Protein AF-A0AAV2IFG7-F1 (afdb_monomer_lite)

Secondary structure (DSSP, 8-state):
----------SSHHHHHHHHHGGG--SHHHHHHHHHHTT--HHHHHHHHHHHHHTGGGHHHHHHHHHHHHHHTSS-HHHHHHHHHHHHT----HHHHHHHHHHHHHTTHHHHHHHHHHHHHHHTT-SS--HHHHHH-TTS-HHHHHHHHHHHHHHHHHHHH-HHHHHHHHHTTHHHHHHHHHHHHHHHH-----

Radius of gyration: 18.77 Å; chains: 1; bounding box: 58×40×57 Å

pLDDT: mean 81.25, std 18.0, range [32.69, 96.94]

Structure (mmCIF, N/CA/C/O backbone):
data_AF-A0AAV2IFG7-F1
#
_entry.id   AF-A0AAV2IFG7-F1
#
loop_
_atom_site.group_PDB
_atom_site.id
_atom_site.type_symbol
_atom_site.label_atom_id
_atom_site.label_alt_id
_atom_site.label_comp_id
_atom_site.label_asym_id
_atom_site.label_entity_id
_atom_site.label_seq_id
_atom_site.pdbx_PDB_ins_code
_atom_site.Cartn_x
_atom_site.Cartn_y
_atom_site.Cartn_z
_atom_site.occupancy
_atom_site.B_iso_or_equiv
_atom_site.auth_seq_id
_atom_site.auth_comp_id
_atom_site.auth_asym_id
_atom_site.auth_atom_id
_atom_site.pdbx_PDB_model_num
ATOM 1 N N . MET A 1 1 ? 23.394 -28.382 39.224 1.00 39.72 1 MET A N 1
ATOM 2 C CA . MET A 1 1 ? 22.129 -28.704 38.526 1.00 39.72 1 MET A CA 1
ATOM 3 C C . MET A 1 1 ? 21.114 -27.656 38.968 1.00 39.72 1 MET A C 1
ATOM 5 O O . MET A 1 1 ? 20.935 -27.538 40.164 1.00 39.72 1 MET A O 1
ATOM 9 N N . GLY A 1 2 ? 20.504 -26.804 38.155 1.00 39.66 2 GLY A N 1
ATOM 10 C CA . GLY A 1 2 ? 20.541 -26.576 36.716 1.00 39.66 2 GLY A CA 1
ATOM 11 C C . GLY A 1 2 ? 19.670 -25.349 36.382 1.00 39.66 2 GLY A C 1
ATOM 12 O O . GLY A 1 2 ? 18.950 -24.866 37.249 1.00 39.66 2 GLY A O 1
ATOM 13 N N . ALA A 1 3 ? 19.752 -24.924 35.117 1.00 39.53 3 ALA A N 1
ATOM 14 C CA . ALA A 1 3 ? 18.945 -23.918 34.409 1.00 39.53 3 ALA A CA 1
ATOM 15 C C . ALA A 1 3 ? 19.105 -22.448 34.873 1.00 39.53 3 ALA A C 1
ATOM 17 O O . ALA A 1 3 ? 18.884 -22.115 36.024 1.00 39.53 3 ALA A O 1
ATOM 18 N N . GLY A 1 4 ? 19.490 -21.479 34.041 1.00 40.16 4 GLY A N 1
ATOM 19 C CA . GLY A 1 4 ? 19.440 -21.420 32.579 1.00 40.16 4 GLY A CA 1
ATOM 20 C C . GLY A 1 4 ? 18.411 -20.388 32.123 1.00 40.16 4 GLY A C 1
ATOM 21 O O . GLY A 1 4 ? 17.471 -20.744 31.426 1.00 40.16 4 GLY A O 1
ATOM 22 N N . ALA A 1 5 ? 18.554 -19.129 32.544 1.00 37.78 5 ALA A N 1
ATOM 23 C CA . ALA A 1 5 ? 17.727 -18.028 32.062 1.00 37.78 5 ALA A CA 1
ATOM 24 C C . ALA A 1 5 ? 18.452 -17.320 30.908 1.00 37.78 5 ALA A C 1
ATOM 26 O O . ALA A 1 5 ? 19.210 -16.377 31.117 1.00 37.78 5 ALA A O 1
ATOM 27 N N . MET A 1 6 ? 18.232 -17.797 29.682 1.00 49.12 6 MET A N 1
ATOM 28 C CA . MET A 1 6 ? 18.445 -17.002 28.473 1.00 49.12 6 MET A CA 1
ATOM 29 C C . MET A 1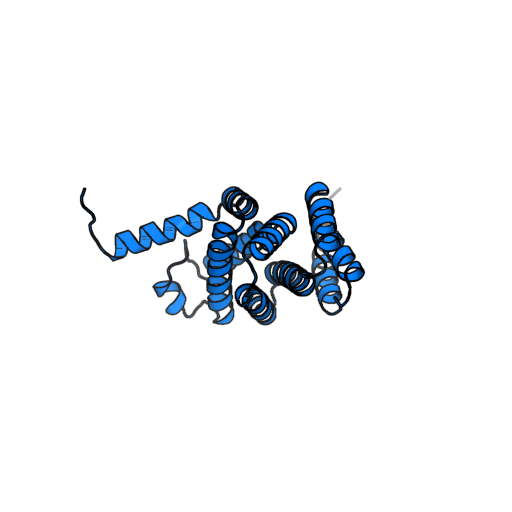 6 ? 17.078 -16.603 27.923 1.00 49.12 6 MET A C 1
ATOM 31 O O . MET A 1 6 ? 16.321 -17.427 27.428 1.00 49.12 6 MET A O 1
ATOM 35 N N . SER A 1 7 ? 16.776 -15.318 28.032 1.00 38.00 7 SER A N 1
ATOM 36 C CA . SER A 1 7 ? 15.666 -14.625 27.382 1.00 38.00 7 SER A CA 1
ATOM 37 C C . SER A 1 7 ? 16.252 -13.254 27.053 1.00 38.00 7 SER A C 1
ATOM 39 O O . SER A 1 7 ? 16.609 -12.515 27.960 1.00 38.00 7 SER A O 1
ATOM 41 N N . GLY A 1 8 ? 16.567 -12.912 25.809 1.00 44.81 8 GLY A N 1
ATOM 42 C CA . GLY A 1 8 ? 15.666 -12.950 24.665 1.00 44.81 8 GLY A CA 1
ATOM 43 C C . GLY A 1 8 ? 15.382 -11.499 24.279 1.00 44.81 8 GLY A C 1
ATOM 44 O O . GLY A 1 8 ? 14.285 -11.004 24.496 1.00 44.81 8 GLY A O 1
ATOM 45 N N . ALA A 1 9 ? 16.401 -10.787 23.791 1.00 40.28 9 ALA A N 1
ATOM 46 C CA . ALA A 1 9 ? 16.284 -9.389 23.383 1.00 40.28 9 ALA A CA 1
ATOM 47 C C . ALA A 1 9 ? 17.215 -9.112 22.197 1.00 40.28 9 ALA A C 1
ATOM 49 O O . ALA A 1 9 ? 18.323 -8.635 22.384 1.00 40.28 9 ALA A O 1
ATOM 50 N N . CYS A 1 10 ? 16.765 -9.440 20.984 1.00 39.03 10 CYS A N 1
ATOM 51 C CA . CYS A 1 10 ? 17.370 -8.978 19.729 1.00 39.03 10 CYS A CA 1
ATOM 52 C C . CYS A 1 10 ? 16.329 -9.045 18.597 1.00 39.03 10 CYS A C 1
ATOM 54 O O . CYS A 1 10 ? 16.386 -9.911 17.733 1.00 39.03 10 CYS A O 1
ATOM 56 N N . SER A 1 11 ? 15.347 -8.142 18.600 1.00 40.34 11 SER A N 1
ATOM 57 C CA . SER A 1 11 ? 14.501 -7.887 17.416 1.00 40.34 11 SER A CA 1
ATOM 58 C C . SER A 1 11 ? 14.342 -6.396 17.082 1.00 40.34 11 SER A C 1
ATOM 60 O O . SER A 1 11 ? 13.663 -6.047 16.122 1.00 40.34 11 SER A O 1
ATOM 62 N N . GLY A 1 12 ? 15.004 -5.503 17.831 1.00 36.81 12 GLY A N 1
ATOM 63 C CA . GLY A 1 12 ? 14.879 -4.049 17.671 1.00 36.81 12 GLY A CA 1
ATOM 64 C C . GLY A 1 12 ? 15.848 -3.385 16.682 1.00 36.81 12 GLY A C 1
ATOM 65 O O . GLY A 1 12 ? 15.614 -2.238 16.313 1.00 36.81 12 GLY A O 1
ATOM 66 N N . SER A 1 13 ? 16.922 -4.056 16.236 1.00 45.78 13 SER A N 1
ATOM 67 C CA . SER A 1 13 ? 17.964 -3.378 15.436 1.00 45.78 13 SER A CA 1
ATOM 68 C C . SER A 1 13 ? 17.563 -3.202 13.961 1.00 45.78 13 SER A C 1
ATOM 70 O O . SER A 1 13 ? 17.559 -2.083 13.463 1.00 45.78 13 SER A O 1
ATOM 72 N N . LYS A 1 14 ? 17.085 -4.261 13.294 1.00 50.75 14 LYS A N 1
ATOM 73 C CA . LYS A 1 14 ? 16.841 -4.255 11.837 1.00 50.75 14 LYS A CA 1
ATOM 74 C C . LYS A 1 14 ? 15.772 -3.268 11.353 1.00 50.75 14 LYS A C 1
ATOM 76 O O . LYS A 1 14 ? 15.908 -2.677 10.287 1.00 50.75 14 LYS A O 1
ATOM 81 N N . SER A 1 15 ? 14.698 -3.083 12.124 1.00 49.84 15 SER A N 1
ATOM 82 C CA . SER A 1 15 ? 13.612 -2.159 11.752 1.00 49.84 15 SER A CA 1
ATOM 83 C C . SER A 1 15 ? 14.073 -0.696 11.802 1.00 49.84 15 SER A C 1
ATOM 85 O O . SER A 1 15 ? 13.630 0.132 11.009 1.00 49.84 15 SER A O 1
ATOM 87 N N . THR A 1 16 ? 15.025 -0.389 12.687 1.00 51.88 16 THR A N 1
ATOM 88 C CA . THR A 1 16 ? 15.630 0.942 12.806 1.00 51.88 16 THR A CA 1
ATOM 89 C C . THR A 1 16 ? 16.573 1.222 11.631 1.00 51.88 16 THR A C 1
ATOM 91 O O . THR A 1 16 ? 16.534 2.316 11.071 1.00 51.88 16 THR A O 1
ATOM 94 N N . ASP A 1 17 ? 17.328 0.217 11.179 1.00 56.66 17 ASP A N 1
ATOM 95 C CA . ASP A 1 17 ? 18.271 0.340 10.057 1.00 56.66 17 ASP A CA 1
ATOM 96 C C . ASP A 1 17 ? 17.560 0.652 8.723 1.00 56.66 17 ASP A C 1
ATOM 98 O O . ASP A 1 17 ? 17.995 1.521 7.966 1.00 56.66 17 ASP A O 1
ATOM 102 N N . ILE A 1 18 ? 16.400 0.035 8.462 1.00 57.75 18 ILE A N 1
ATOM 103 C CA . ILE A 1 18 ? 15.591 0.300 7.254 1.00 57.75 18 ILE A CA 1
ATOM 104 C C . ILE A 1 18 ? 14.999 1.719 7.266 1.00 57.75 18 ILE A C 1
ATOM 106 O O . ILE A 1 18 ? 14.921 2.373 6.225 1.00 57.75 18 ILE A O 1
ATOM 110 N N . VAL A 1 19 ? 14.604 2.229 8.438 1.00 58.53 19 VAL A N 1
ATOM 111 C CA . VAL A 1 19 ? 14.087 3.603 8.573 1.00 58.53 19 VAL A CA 1
ATOM 112 C C . VAL A 1 19 ? 15.187 4.634 8.325 1.00 58.53 19 VAL A C 1
ATOM 114 O O . VAL A 1 19 ? 14.913 5.664 7.713 1.00 58.53 19 VAL A O 1
ATOM 117 N N . VAL A 1 20 ? 16.423 4.360 8.751 1.00 56.31 20 VAL A N 1
ATOM 118 C CA . VAL A 1 20 ? 17.582 5.227 8.479 1.00 56.31 20 VAL A CA 1
ATOM 119 C C . VAL A 1 20 ? 17.928 5.229 6.984 1.00 56.31 20 VAL A C 1
ATOM 121 O O . VAL A 1 20 ? 18.177 6.295 6.416 1.00 56.31 20 VAL A O 1
ATOM 124 N N . LEU A 1 21 ? 17.858 4.070 6.319 1.00 52.91 21 LEU A N 1
ATOM 125 C CA . LEU A 1 21 ? 18.067 3.953 4.869 1.00 52.91 21 LEU A CA 1
ATOM 126 C C . LEU A 1 21 ? 16.996 4.703 4.055 1.00 52.91 21 LEU A C 1
ATOM 128 O O . LEU A 1 21 ? 17.311 5.328 3.041 1.00 52.91 21 LEU A O 1
ATOM 132 N N . ALA A 1 22 ? 15.746 4.734 4.529 1.00 56.06 22 ALA A N 1
ATOM 133 C CA . ALA A 1 22 ? 14.643 5.426 3.856 1.00 56.06 22 ALA A CA 1
ATOM 134 C C . ALA A 1 22 ? 14.821 6.957 3.753 1.00 56.06 22 ALA A C 1
ATOM 136 O O . ALA A 1 22 ? 14.180 7.593 2.919 1.00 56.06 22 ALA A O 1
ATOM 137 N N . VAL A 1 23 ? 15.697 7.571 4.558 1.00 55.03 23 VAL A N 1
ATOM 138 C CA . VAL A 1 23 ? 15.930 9.030 4.542 1.00 55.03 23 VAL A CA 1
ATOM 139 C C . VAL A 1 23 ? 16.747 9.484 3.315 1.00 55.03 23 VAL A C 1
ATOM 141 O O . VAL A 1 23 ? 16.718 10.664 2.973 1.00 55.03 23 VAL A O 1
ATOM 144 N N . HIS A 1 24 ? 17.416 8.568 2.597 1.00 59.72 24 HIS A N 1
ATOM 145 C CA . HIS A 1 24 ? 18.379 8.904 1.531 1.00 59.72 24 HIS A CA 1
ATOM 146 C C . HIS A 1 24 ? 18.108 8.238 0.169 1.00 59.72 24 HIS A C 1
ATOM 148 O O . HIS A 1 24 ? 19.018 8.121 -0.652 1.00 59.72 24 HIS A O 1
ATOM 154 N N . ILE A 1 25 ? 16.870 7.824 -0.119 1.00 66.44 25 ILE A N 1
ATOM 155 C CA . ILE A 1 25 ? 16.539 7.200 -1.413 1.00 66.44 25 ILE A CA 1
ATOM 156 C C . ILE A 1 25 ? 16.548 8.247 -2.529 1.00 66.44 25 ILE A C 1
ATOM 158 O O . ILE A 1 25 ? 15.531 8.879 -2.795 1.00 66.44 25 ILE A O 1
ATOM 162 N N . ASN A 1 26 ? 17.669 8.450 -3.209 1.00 77.50 26 ASN A N 1
ATOM 163 C CA . ASN A 1 26 ? 17.748 9.419 -4.310 1.00 77.50 26 ASN A CA 1
ATOM 164 C C . ASN A 1 26 ? 18.068 8.769 -5.658 1.00 77.50 26 ASN A C 1
ATOM 166 O O . ASN A 1 26 ? 18.062 9.455 -6.676 1.00 77.50 26 ASN A O 1
ATOM 170 N N . THR A 1 27 ? 18.301 7.453 -5.680 1.00 79.75 27 THR A N 1
ATOM 171 C CA . THR A 1 27 ? 18.671 6.709 -6.890 1.00 79.75 27 THR A CA 1
ATOM 172 C C . THR A 1 27 ? 17.977 5.337 -6.974 1.00 79.75 27 THR A C 1
ATOM 174 O O . THR A 1 27 ? 17.529 4.807 -5.953 1.00 79.75 27 THR A O 1
ATOM 177 N N . PRO A 1 28 ? 17.878 4.717 -8.163 1.00 77.31 28 PRO A N 1
ATOM 178 C CA . PRO A 1 28 ? 17.425 3.329 -8.317 1.00 77.31 28 PRO A CA 1
ATOM 179 C C . PRO A 1 28 ? 18.243 2.308 -7.541 1.00 77.31 28 PRO A C 1
ATOM 181 O O . PRO A 1 28 ? 17.694 1.322 -7.051 1.00 77.31 28 PRO A O 1
ATOM 184 N N . GLU A 1 29 ? 19.548 2.529 -7.438 1.00 82.81 29 GLU A N 1
ATOM 185 C CA . GLU A 1 29 ? 20.478 1.639 -6.752 1.00 82.81 29 GLU A CA 1
ATOM 186 C C . GLU A 1 29 ? 20.186 1.647 -5.251 1.00 82.81 29 GLU A C 1
ATOM 188 O O . GLU A 1 29 ? 19.949 0.590 -4.672 1.00 82.81 29 GLU A O 1
ATOM 193 N N . SER A 1 30 ? 20.054 2.839 -4.653 1.00 84.00 30 SER A N 1
ATOM 194 C CA . SER A 1 30 ? 19.653 2.982 -3.245 1.00 84.00 30 SER A CA 1
ATOM 195 C C . SER A 1 30 ? 18.263 2.397 -2.973 1.00 84.00 30 SER A C 1
ATOM 197 O O . SER A 1 30 ? 18.051 1.741 -1.955 1.00 84.00 30 SER A O 1
ATOM 199 N N . LEU A 1 31 ? 17.311 2.551 -3.901 1.00 86.12 31 LEU A N 1
ATOM 200 C CA . LEU A 1 31 ? 15.993 1.927 -3.766 1.00 86.12 31 LEU A CA 1
ATOM 201 C C . LEU A 1 31 ? 16.062 0.393 -3.861 1.00 86.12 31 LEU A C 1
ATOM 203 O O . LEU A 1 31 ? 15.348 -0.299 -3.140 1.00 86.12 31 LEU A O 1
ATOM 207 N N . THR A 1 32 ? 16.939 -0.146 -4.710 1.00 86.19 32 THR A N 1
ATOM 208 C CA . THR A 1 32 ? 17.171 -1.592 -4.849 1.00 86.19 32 THR A CA 1
ATOM 209 C C . THR A 1 32 ? 17.729 -2.194 -3.560 1.00 86.19 32 THR A C 1
ATOM 211 O O . THR A 1 32 ? 17.239 -3.228 -3.109 1.00 86.19 32 THR A O 1
ATOM 214 N N . GLU A 1 33 ? 18.707 -1.537 -2.936 1.00 85.94 33 GLU A N 1
ATOM 215 C CA . GLU A 1 33 ? 19.262 -1.950 -1.640 1.00 85.94 33 GLU A CA 1
ATOM 216 C C . GLU A 1 33 ? 18.187 -1.997 -0.551 1.00 85.94 33 GLU A C 1
ATOM 218 O O . GLU A 1 33 ? 18.124 -2.937 0.240 1.00 85.94 33 GLU A O 1
ATOM 223 N N . ILE A 1 34 ? 17.276 -1.027 -0.556 1.00 86.00 34 ILE A N 1
ATOM 224 C CA . ILE A 1 34 ? 16.170 -0.988 0.400 1.00 86.00 34 ILE A CA 1
ATOM 225 C C . ILE A 1 34 ? 15.160 -2.099 0.132 1.00 86.00 34 ILE A C 1
ATOM 227 O O . ILE A 1 34 ? 14.711 -2.736 1.081 1.00 86.00 34 ILE A O 1
ATOM 231 N N . ILE A 1 35 ? 14.834 -2.383 -1.133 1.00 87.94 35 ILE A N 1
ATOM 232 C CA . ILE 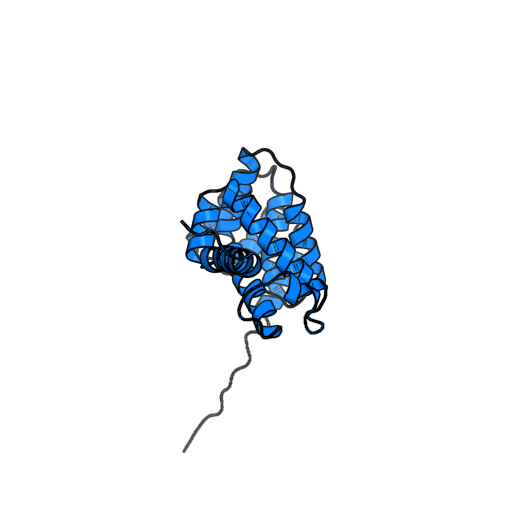A 1 35 ? 13.975 -3.520 -1.497 1.00 87.94 35 ILE A CA 1
ATOM 233 C C . ILE A 1 35 ? 14.596 -4.836 -1.008 1.00 87.94 35 ILE A C 1
ATOM 235 O O . ILE A 1 35 ? 13.886 -5.668 -0.445 1.00 87.94 35 ILE A O 1
ATOM 239 N N . LEU A 1 36 ? 15.914 -5.007 -1.148 1.00 85.81 36 LEU A N 1
ATOM 240 C CA . LEU A 1 36 ? 16.637 -6.162 -0.600 1.00 85.81 36 LEU A CA 1
ATOM 241 C C . LEU A 1 36 ? 16.544 -6.221 0.936 1.00 85.81 36 LEU A C 1
ATOM 243 O O . LEU A 1 36 ? 16.434 -7.306 1.505 1.00 85.81 36 LEU A O 1
ATOM 247 N N . GLY A 1 37 ? 16.520 -5.064 1.600 1.00 84.94 37 GLY A N 1
ATOM 248 C CA . GLY A 1 37 ? 16.328 -4.937 3.044 1.00 84.94 37 GLY A CA 1
ATOM 249 C C . GLY A 1 37 ? 14.901 -5.200 3.543 1.00 84.94 37 GLY A C 1
ATOM 250 O O . GLY A 1 37 ? 14.720 -5.418 4.736 1.00 84.94 37 GLY A O 1
ATOM 251 N N . LEU A 1 38 ? 13.878 -5.228 2.676 1.00 86.00 38 LEU A N 1
ATOM 252 C CA . LEU A 1 38 ? 12.477 -5.449 3.080 1.00 86.00 38 LEU A CA 1
ATOM 253 C C . LEU A 1 38 ? 12.149 -6.902 3.476 1.00 86.00 38 LEU A C 1
ATOM 255 O O . LEU A 1 38 ? 10.998 -7.168 3.847 1.00 86.00 38 LEU A O 1
ATOM 259 N N . GLU A 1 39 ? 13.126 -7.814 3.402 1.00 86.75 39 GLU A N 1
ATOM 260 C CA . GLU A 1 39 ? 12.994 -9.249 3.712 1.00 86.75 39 GLU A CA 1
ATOM 261 C C . GLU A 1 39 ? 11.833 -9.917 2.935 1.00 86.75 39 GLU A C 1
ATOM 263 O O . GLU A 1 39 ? 11.067 -10.719 3.469 1.00 86.75 39 GLU A O 1
ATOM 268 N N . LEU A 1 40 ? 11.672 -9.554 1.655 1.00 89.00 40 LEU A N 1
ATOM 269 C CA . LEU A 1 40 ? 10.654 -10.117 0.761 1.00 89.00 40 LEU A CA 1
ATOM 270 C C . LEU A 1 40 ? 11.070 -11.514 0.249 1.00 89.00 40 LEU A C 1
ATOM 272 O O . LEU A 1 40 ? 12.267 -11.816 0.179 1.00 89.00 40 LEU A O 1
ATOM 276 N N . PRO A 1 41 ? 10.115 -12.373 -0.167 1.00 92.94 41 PRO A N 1
ATOM 277 C CA . PRO A 1 41 ? 10.437 -13.615 -0.864 1.00 92.94 41 PRO A CA 1
ATOM 278 C C . PRO A 1 41 ? 11.292 -13.348 -2.108 1.00 92.94 41 PRO A C 1
ATOM 280 O O . PRO A 1 41 ? 11.032 -12.398 -2.841 1.00 92.94 41 PRO A O 1
ATOM 283 N N . ALA A 1 42 ? 12.272 -14.216 -2.385 1.00 91.06 42 ALA A N 1
ATOM 284 C CA . ALA A 1 42 ? 13.258 -14.003 -3.451 1.00 91.06 42 ALA A CA 1
ATOM 285 C C . ALA A 1 42 ? 12.631 -13.682 -4.820 1.00 91.06 42 ALA A C 1
ATOM 287 O O . ALA A 1 42 ? 13.100 -12.781 -5.514 1.00 91.06 42 ALA A O 1
ATOM 288 N N . LEU A 1 43 ? 11.550 -14.379 -5.187 1.00 92.81 43 LEU A N 1
ATOM 289 C CA . LEU A 1 43 ? 10.831 -14.136 -6.439 1.00 92.81 43 LEU A CA 1
ATOM 290 C C . LEU A 1 43 ? 10.254 -12.715 -6.510 1.00 92.81 43 LEU A C 1
ATOM 292 O O . LEU A 1 43 ? 10.348 -12.062 -7.549 1.00 92.81 43 LEU A O 1
ATOM 296 N N . GLU A 1 44 ? 9.708 -12.218 -5.404 1.00 92.25 44 GLU A N 1
ATOM 297 C CA . GLU A 1 44 ? 9.082 -10.898 -5.361 1.00 92.25 44 GLU A CA 1
ATOM 298 C C . GLU A 1 44 ? 10.118 -9.785 -5.279 1.00 92.25 44 GLU A C 1
ATOM 300 O O . GLU A 1 44 ? 9.966 -8.769 -5.951 1.00 92.25 44 GLU A O 1
ATOM 305 N N . THR A 1 45 ? 11.231 -10.018 -4.580 1.00 92.69 45 THR A N 1
ATOM 306 C CA . THR A 1 45 ? 12.411 -9.146 -4.618 1.00 92.69 45 THR A CA 1
ATOM 307 C C . THR A 1 45 ? 12.914 -8.962 -6.049 1.00 92.69 45 THR A C 1
ATOM 309 O O . THR A 1 45 ? 13.056 -7.833 -6.519 1.00 92.69 45 THR A O 1
ATOM 312 N N . LEU A 1 46 ? 13.154 -10.063 -6.773 1.00 93.00 46 LEU A N 1
ATOM 313 C CA . LEU A 1 46 ? 13.637 -10.014 -8.156 1.00 93.00 46 LEU A CA 1
ATOM 314 C C . LEU A 1 46 ? 12.625 -9.333 -9.083 1.00 93.00 46 LEU A C 1
ATOM 316 O O . LEU A 1 46 ? 13.009 -8.499 -9.904 1.00 93.00 46 LEU A O 1
ATOM 320 N N . SER A 1 47 ? 11.336 -9.636 -8.918 1.00 94.19 47 SER A N 1
ATOM 321 C CA . SER A 1 47 ? 10.263 -9.038 -9.717 1.00 94.19 47 SER A CA 1
ATOM 322 C C . SER A 1 47 ? 10.126 -7.534 -9.466 1.00 94.19 47 SER A C 1
ATOM 324 O O . SER A 1 47 ? 10.022 -6.765 -10.421 1.00 94.19 47 SER A O 1
ATOM 326 N N . ALA A 1 48 ? 10.194 -7.087 -8.208 1.00 94.81 48 ALA A N 1
ATOM 327 C CA . ALA A 1 48 ? 10.166 -5.668 -7.854 1.00 94.81 48 ALA A CA 1
ATOM 328 C C . ALA A 1 48 ? 11.356 -4.914 -8.467 1.00 94.81 48 ALA A C 1
ATOM 330 O O . ALA A 1 48 ? 11.171 -3.870 -9.093 1.00 94.81 48 ALA A O 1
ATOM 331 N N . ILE A 1 49 ? 12.571 -5.463 -8.355 1.00 93.81 49 ILE A N 1
ATOM 332 C CA . ILE A 1 49 ? 13.781 -4.866 -8.944 1.00 93.81 49 ILE A CA 1
ATOM 333 C C . ILE A 1 49 ? 13.676 -4.814 -10.474 1.00 93.81 49 ILE A C 1
ATOM 335 O O . ILE A 1 49 ? 14.061 -3.815 -11.086 1.00 93.81 49 ILE A O 1
ATOM 339 N N . SER A 1 50 ? 13.133 -5.859 -11.104 1.00 95.38 50 SER A N 1
ATOM 340 C CA . SER A 1 50 ? 12.898 -5.874 -12.549 1.00 95.38 50 SER A CA 1
ATOM 341 C C . SER A 1 50 ? 11.922 -4.772 -12.966 1.00 95.38 50 SER A C 1
ATOM 343 O O . SER A 1 50 ? 12.233 -3.992 -13.863 1.00 95.38 50 SER A O 1
ATOM 345 N N . LEU A 1 51 ? 10.773 -4.656 -12.290 1.00 95.25 51 LEU A N 1
ATOM 346 C CA . LEU A 1 51 ? 9.774 -3.619 -12.567 1.00 95.25 51 LEU A CA 1
ATOM 347 C C . LEU A 1 51 ? 10.352 -2.210 -12.408 1.00 95.25 51 LEU A C 1
ATOM 349 O O . LEU A 1 51 ? 10.093 -1.354 -13.257 1.00 95.25 51 LEU A O 1
ATOM 353 N N . LEU A 1 52 ? 11.168 -1.996 -11.371 1.00 93.75 52 LEU A N 1
ATOM 354 C CA . LEU A 1 52 ? 11.863 -0.737 -11.115 1.00 93.75 52 LEU A CA 1
ATOM 355 C C . LEU A 1 52 ? 12.792 -0.346 -12.269 1.00 93.75 52 LEU A C 1
ATOM 357 O O . LEU A 1 52 ? 12.739 0.782 -12.757 1.00 93.75 52 LEU A O 1
ATOM 361 N N . ARG A 1 53 ? 13.624 -1.284 -12.730 1.00 92.38 53 ARG A N 1
ATOM 362 C CA . ARG A 1 53 ? 14.583 -1.044 -13.820 1.00 92.38 53 ARG A CA 1
ATOM 363 C C . ARG A 1 53 ? 13.889 -0.812 -15.158 1.00 92.38 53 ARG A C 1
ATOM 365 O O . ARG A 1 53 ? 14.301 0.061 -15.915 1.00 92.38 53 ARG A O 1
ATOM 372 N N . SER A 1 54 ? 12.825 -1.562 -15.441 1.00 94.19 54 SER A N 1
ATOM 373 C CA . SER A 1 54 ? 12.085 -1.461 -16.703 1.00 94.19 54 SER A CA 1
ATOM 374 C C . SER A 1 54 ? 11.191 -0.220 -16.793 1.00 94.19 54 SER A C 1
ATOM 376 O O . SER A 1 54 ? 10.806 0.167 -17.893 1.00 94.19 54 SER A O 1
ATOM 378 N N . ASN A 1 55 ? 10.860 0.421 -15.667 1.00 94.12 55 ASN A N 1
ATOM 379 C CA . ASN A 1 55 ? 9.908 1.534 -15.619 1.00 94.12 55 ASN A CA 1
ATOM 380 C C . ASN A 1 55 ? 10.458 2.739 -14.855 1.00 94.12 55 ASN A C 1
ATOM 382 O O . ASN A 1 55 ? 9.775 3.320 -14.015 1.00 94.12 55 ASN A O 1
ATOM 386 N N . PHE A 1 56 ? 11.677 3.165 -15.191 1.00 89.62 56 PHE A N 1
ATOM 387 C CA . PHE A 1 56 ? 12.353 4.274 -14.510 1.00 89.62 56 PHE A CA 1
ATOM 388 C C . PHE A 1 56 ? 11.552 5.594 -14.504 1.00 89.62 56 PHE A C 1
ATOM 390 O O . PHE A 1 56 ? 11.658 6.372 -13.560 1.00 89.62 56 PHE A O 1
ATOM 397 N N . ARG A 1 57 ? 10.663 5.825 -15.485 1.00 93.25 57 ARG A N 1
ATOM 398 C CA . ARG A 1 57 ? 9.725 6.971 -15.474 1.00 93.25 57 ARG A CA 1
ATOM 399 C C . ARG A 1 57 ? 8.823 7.013 -14.229 1.00 93.25 57 ARG A C 1
ATOM 401 O O . ARG A 1 57 ? 8.368 8.080 -13.837 1.00 93.25 57 ARG A O 1
ATOM 408 N N . LEU A 1 58 ? 8.579 5.860 -13.604 1.00 94.94 58 LEU A N 1
ATOM 409 C CA . LEU A 1 58 ? 7.775 5.703 -12.391 1.00 94.94 58 LEU A CA 1
ATOM 410 C C . LEU A 1 58 ? 8.626 5.671 -11.116 1.00 94.94 58 LEU A C 1
ATOM 412 O O . LEU A 1 58 ? 8.092 5.397 -10.044 1.00 94.94 58 LEU A O 1
ATOM 416 N N . PHE A 1 59 ? 9.928 5.965 -11.203 1.00 92.69 59 PHE A N 1
ATOM 417 C CA . PHE A 1 59 ? 10.860 5.874 -10.079 1.00 92.69 59 PHE A CA 1
ATOM 418 C C . PHE A 1 59 ? 10.370 6.620 -8.833 1.00 92.69 59 PHE A C 1
ATOM 420 O O . PHE A 1 59 ? 10.389 6.056 -7.741 1.00 92.69 59 PHE A O 1
ATOM 427 N N . SER A 1 60 ? 9.879 7.854 -8.983 1.00 92.69 60 SER A N 1
ATOM 428 C CA . SER A 1 60 ? 9.354 8.644 -7.862 1.00 92.69 60 SER A CA 1
ATOM 429 C C . SER A 1 60 ? 8.180 7.950 -7.165 1.00 92.69 60 SER A C 1
ATOM 431 O O . SER A 1 60 ? 8.147 7.877 -5.940 1.00 92.69 60 SER A O 1
ATOM 433 N N . HIS A 1 61 ? 7.254 7.375 -7.932 1.00 95.00 61 HIS A N 1
ATOM 434 C CA . HIS A 1 61 ? 6.087 6.658 -7.420 1.00 95.00 61 HIS A CA 1
ATOM 435 C C . HIS A 1 61 ? 6.463 5.327 -6.758 1.00 95.00 61 HIS A C 1
ATOM 437 O O . HIS A 1 61 ? 5.943 4.984 -5.694 1.00 95.00 61 HIS A O 1
ATOM 443 N N . MET A 1 62 ? 7.407 4.592 -7.347 1.00 95.94 62 MET A N 1
ATOM 444 C CA . MET A 1 62 ? 7.931 3.344 -6.786 1.00 95.94 62 MET A CA 1
ATOM 445 C C . MET A 1 62 ? 8.720 3.594 -5.497 1.00 95.94 62 MET A C 1
ATOM 447 O O . MET A 1 62 ? 8.558 2.856 -4.525 1.00 95.94 62 MET A O 1
ATOM 451 N N . LYS A 1 63 ? 9.497 4.681 -5.439 1.00 94.50 63 LYS A N 1
ATOM 452 C CA . LYS A 1 63 ? 10.130 5.161 -4.206 1.00 94.50 63 LYS A CA 1
ATOM 453 C C . LYS A 1 63 ? 9.079 5.433 -3.130 1.00 94.50 63 LYS A C 1
ATOM 455 O O . LYS A 1 63 ? 9.179 4.863 -2.047 1.00 94.50 63 LYS A O 1
ATOM 460 N N . THR A 1 64 ? 8.055 6.236 -3.430 1.00 95.19 64 THR A N 1
ATOM 461 C CA . THR A 1 64 ? 6.970 6.534 -2.477 1.00 95.19 64 THR A CA 1
ATOM 462 C C . THR A 1 64 ? 6.272 5.260 -1.999 1.00 95.19 64 THR A C 1
ATOM 464 O O . THR A 1 64 ? 5.960 5.136 -0.817 1.00 95.19 64 THR A O 1
ATOM 467 N N . SER A 1 65 ? 6.086 4.278 -2.885 1.00 95.69 65 SER A N 1
ATOM 468 C CA . SER A 1 65 ? 5.494 2.977 -2.551 1.00 95.69 65 SER A CA 1
ATOM 469 C C . SER A 1 65 ? 6.336 2.198 -1.537 1.00 95.69 65 SER A C 1
ATOM 471 O O . SER A 1 65 ? 5.807 1.688 -0.550 1.00 95.69 65 SER A O 1
ATOM 473 N N . VAL A 1 66 ? 7.655 2.142 -1.738 1.00 94.88 66 VAL A N 1
ATOM 474 C CA . VAL A 1 66 ? 8.582 1.497 -0.794 1.00 94.88 66 VAL A CA 1
ATOM 475 C C . VAL A 1 66 ? 8.617 2.240 0.539 1.00 94.88 66 VAL A C 1
ATOM 477 O O . VAL A 1 66 ? 8.495 1.611 1.589 1.00 94.88 66 VAL A O 1
ATOM 480 N N . GLU A 1 67 ? 8.707 3.572 0.520 1.00 92.81 67 GLU A N 1
ATOM 481 C CA . GLU A 1 67 ? 8.652 4.390 1.736 1.00 92.81 67 GLU A CA 1
ATOM 482 C C . GLU A 1 67 ? 7.341 4.156 2.504 1.00 92.81 67 GLU A C 1
ATOM 484 O O . GLU A 1 67 ? 7.364 4.001 3.726 1.00 92.81 67 GLU A O 1
ATOM 489 N N . ALA A 1 68 ? 6.202 4.061 1.811 1.00 94.88 68 ALA A N 1
ATOM 490 C CA . ALA A 1 68 ? 4.919 3.741 2.427 1.00 94.88 68 ALA A CA 1
ATOM 491 C C . ALA A 1 68 ? 4.949 2.368 3.119 1.00 94.88 68 ALA A C 1
ATOM 493 O O . ALA A 1 68 ? 4.546 2.272 4.278 1.00 94.88 68 ALA A O 1
ATOM 494 N N . VAL A 1 69 ? 5.486 1.323 2.473 1.00 94.69 69 VAL A N 1
ATOM 495 C CA . VAL A 1 69 ? 5.640 -0.011 3.090 1.00 94.69 69 VAL A CA 1
ATOM 496 C C . VAL A 1 69 ? 6.517 0.038 4.339 1.00 94.69 69 VAL A C 1
ATOM 498 O O . VAL A 1 69 ? 6.168 -0.573 5.350 1.00 94.69 69 VAL A O 1
ATOM 501 N N . ILE A 1 70 ? 7.621 0.784 4.308 1.00 91.75 70 ILE A N 1
ATOM 502 C CA . ILE A 1 70 ? 8.493 0.962 5.476 1.00 91.75 70 ILE A CA 1
ATOM 503 C C . ILE A 1 70 ? 7.716 1.627 6.610 1.00 91.75 70 ILE A C 1
ATOM 505 O O . ILE A 1 70 ? 7.689 1.108 7.727 1.00 91.75 70 ILE A O 1
ATOM 509 N N . TYR A 1 71 ? 7.031 2.739 6.329 1.00 92.88 71 TYR A N 1
ATOM 510 C CA . TYR A 1 71 ? 6.306 3.477 7.360 1.00 92.88 71 TYR A CA 1
ATOM 511 C C . TYR A 1 71 ? 5.083 2.734 7.912 1.00 92.88 71 TYR A C 1
ATOM 513 O O . TYR A 1 71 ? 4.745 2.923 9.081 1.00 92.88 71 TYR A O 1
ATOM 521 N N . LEU A 1 72 ? 4.461 1.848 7.127 1.00 93.69 72 LEU A N 1
ATOM 522 C CA . LEU A 1 72 ? 3.406 0.943 7.597 1.00 93.69 72 LEU A CA 1
ATOM 523 C C . LEU A 1 72 ? 3.919 -0.049 8.654 1.00 93.69 72 LEU A C 1
ATOM 525 O O . LEU A 1 72 ? 3.175 -0.405 9.565 1.00 93.69 72 LEU A O 1
ATOM 529 N N . ARG A 1 73 ? 5.189 -0.465 8.574 1.00 90.50 73 ARG A N 1
ATOM 530 C CA . ARG A 1 73 ? 5.803 -1.436 9.501 1.00 90.50 73 ARG A CA 1
ATOM 531 C C . ARG A 1 73 ? 6.324 -0.813 10.799 1.00 90.50 73 ARG A C 1
ATOM 533 O O . ARG A 1 73 ? 6.725 -1.537 11.708 1.00 90.50 73 ARG A O 1
ATOM 540 N N . VAL A 1 74 ? 6.323 0.514 10.913 1.00 86.44 74 VAL A N 1
ATOM 541 C CA . VAL A 1 74 ? 6.882 1.236 12.066 1.00 86.44 74 VAL A CA 1
ATOM 542 C C . VAL A 1 74 ? 5.834 2.100 12.770 1.00 86.44 74 VAL A C 1
ATOM 544 O O . VAL A 1 74 ? 4.710 2.306 12.303 1.00 86.44 74 VAL A O 1
ATOM 547 N N . LYS A 1 75 ? 6.187 2.613 13.953 1.00 79.88 75 LYS A N 1
ATOM 548 C CA . LYS A 1 75 ? 5.276 3.406 14.799 1.00 79.88 75 LYS A CA 1
ATOM 549 C C . LYS A 1 75 ? 5.195 4.896 14.416 1.00 79.88 75 LYS A C 1
ATOM 551 O O . LYS A 1 75 ? 4.488 5.657 15.066 1.00 79.88 75 LYS A O 1
ATOM 556 N N . TYR A 1 76 ? 5.871 5.332 13.351 1.00 81.62 76 TYR A N 1
ATOM 557 C CA . TYR A 1 76 ? 5.907 6.738 12.925 1.00 81.62 76 TYR A CA 1
ATOM 558 C C . TYR A 1 76 ? 4.672 7.137 12.098 1.00 81.62 76 TYR A C 1
ATOM 560 O O . TYR A 1 76 ? 4.723 7.202 10.870 1.00 81.62 76 TYR A O 1
ATOM 568 N N . HIS A 1 77 ? 3.557 7.436 12.773 1.00 86.56 77 HIS A N 1
ATOM 569 C CA . HIS A 1 77 ? 2.266 7.683 12.114 1.00 86.56 77 HIS A CA 1
ATOM 570 C C . HIS A 1 77 ? 2.271 8.889 11.164 1.00 86.56 77 HIS A C 1
ATOM 572 O O . HIS A 1 77 ? 1.790 8.759 10.045 1.00 86.56 77 HIS A O 1
ATOM 578 N N . LYS A 1 78 ? 2.890 10.021 11.527 1.00 88.75 78 LYS A N 1
ATOM 579 C CA . LYS A 1 78 ? 2.934 11.218 10.658 1.00 88.75 78 LYS A CA 1
ATOM 580 C C . LYS A 1 78 ? 3.580 10.961 9.294 1.00 88.75 78 LYS A C 1
ATOM 582 O O . LYS A 1 78 ? 3.040 11.360 8.265 1.00 88.75 78 LYS A O 1
ATOM 587 N N . ASN A 1 79 ? 4.723 10.274 9.277 1.00 90.12 79 ASN A N 1
ATOM 588 C CA . ASN A 1 79 ? 5.407 9.941 8.026 1.00 90.12 79 ASN A CA 1
ATOM 589 C C . ASN A 1 79 ? 4.627 8.893 7.229 1.00 90.12 79 ASN A C 1
ATOM 591 O O . ASN A 1 79 ? 4.547 9.002 6.010 1.00 90.12 79 ASN A O 1
ATOM 595 N N . CYS A 1 80 ? 3.996 7.935 7.915 1.00 93.12 80 CYS A N 1
ATOM 596 C CA . CYS A 1 80 ? 3.089 6.979 7.287 1.00 93.12 80 CYS A CA 1
ATOM 597 C C . CYS A 1 80 ? 1.933 7.695 6.574 1.00 93.12 80 CYS A C 1
ATOM 599 O O . CYS A 1 80 ? 1.763 7.505 5.375 1.00 93.12 80 CYS A O 1
ATOM 601 N N . VAL A 1 81 ? 1.220 8.596 7.265 1.00 95.31 81 VAL A N 1
ATOM 602 C CA . VAL A 1 81 ? 0.146 9.416 6.675 1.00 95.31 81 VAL A CA 1
ATOM 603 C C . VAL A 1 81 ? 0.652 10.171 5.453 1.00 95.31 81 VAL A C 1
ATOM 605 O O . VAL A 1 81 ? 0.015 10.122 4.405 1.00 95.31 81 VAL A O 1
ATOM 608 N N . LYS A 1 82 ? 1.801 10.849 5.565 1.00 95.06 82 LYS A N 1
ATOM 609 C CA . LYS A 1 82 ? 2.377 11.607 4.451 1.00 95.06 82 LYS A CA 1
ATOM 610 C C . LYS A 1 82 ? 2.608 10.717 3.228 1.00 95.06 82 LYS A C 1
ATOM 612 O O . LYS A 1 82 ? 2.157 11.064 2.147 1.00 95.06 82 LYS A O 1
ATOM 617 N N . LYS A 1 83 ? 3.263 9.565 3.392 1.00 95.44 83 LYS A N 1
ATOM 618 C CA . LYS A 1 83 ? 3.590 8.680 2.262 1.00 95.44 83 LYS A CA 1
ATOM 619 C C . LYS A 1 83 ? 2.379 7.983 1.661 1.00 95.44 83 LYS A C 1
ATOM 621 O O . LYS A 1 83 ? 2.338 7.812 0.448 1.00 95.44 83 LYS A O 1
ATOM 626 N N . LEU A 1 84 ? 1.383 7.637 2.473 1.00 96.38 84 LEU A N 1
ATOM 627 C CA . LEU A 1 84 ? 0.118 7.110 1.964 1.00 96.38 84 LEU A CA 1
ATOM 628 C C . LEU A 1 84 ? -0.638 8.171 1.151 1.00 96.38 84 LEU A C 1
ATOM 630 O O . LEU A 1 84 ? -1.096 7.863 0.057 1.00 96.38 84 LEU A O 1
ATOM 634 N N . LYS A 1 85 ? -0.679 9.425 1.623 1.00 95.69 85 LYS A N 1
ATOM 635 C CA . LYS A 1 85 ? -1.258 10.552 0.873 1.00 95.69 85 LYS A CA 1
ATOM 636 C C . LYS A 1 85 ? -0.521 10.834 -0.428 1.00 95.69 85 LYS A C 1
ATOM 638 O O . LYS A 1 85 ? -1.161 10.973 -1.465 1.00 95.69 85 LYS A O 1
ATOM 643 N N 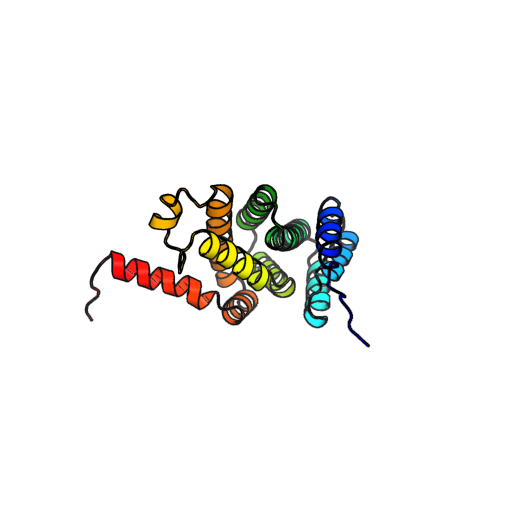. ASP A 1 86 ? 0.811 10.886 -0.380 1.00 94.81 86 ASP A N 1
ATOM 644 C CA . ASP A 1 86 ? 1.647 11.080 -1.568 1.00 94.81 86 ASP A CA 1
ATOM 645 C C . ASP A 1 86 ? 1.321 9.995 -2.617 1.00 94.81 86 ASP A C 1
ATOM 647 O O . ASP A 1 86 ? 1.160 10.309 -3.795 1.00 94.81 86 ASP A O 1
ATOM 651 N N . LEU A 1 87 ? 1.134 8.739 -2.189 1.00 93.94 87 LEU A N 1
ATOM 652 C CA . LEU A 1 87 ? 0.770 7.617 -3.061 1.00 93.94 87 LEU A CA 1
ATOM 653 C C . LEU A 1 87 ? -0.689 7.663 -3.563 1.00 93.94 87 LEU A C 1
ATOM 655 O O . LEU A 1 87 ? -0.945 7.272 -4.697 1.00 93.94 87 LEU A O 1
ATOM 659 N N . ASN A 1 88 ? -1.640 8.142 -2.757 1.00 90.69 88 ASN A N 1
ATOM 660 C CA . ASN A 1 88 ? -3.039 8.321 -3.176 1.00 90.69 88 ASN A CA 1
ATOM 661 C C . ASN A 1 88 ? -3.232 9.507 -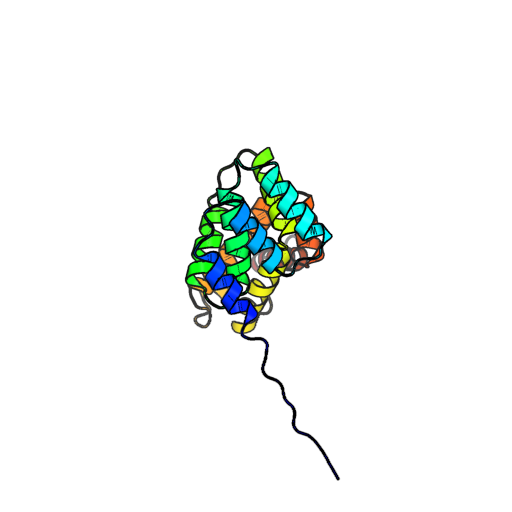4.129 1.00 90.69 88 ASN A C 1
ATOM 663 O O . ASN A 1 88 ? -4.151 9.504 -4.940 1.00 90.69 88 ASN A O 1
ATOM 667 N N . SER A 1 89 ? -2.361 10.515 -4.060 1.00 89.38 89 SER A N 1
ATOM 668 C CA . SER A 1 8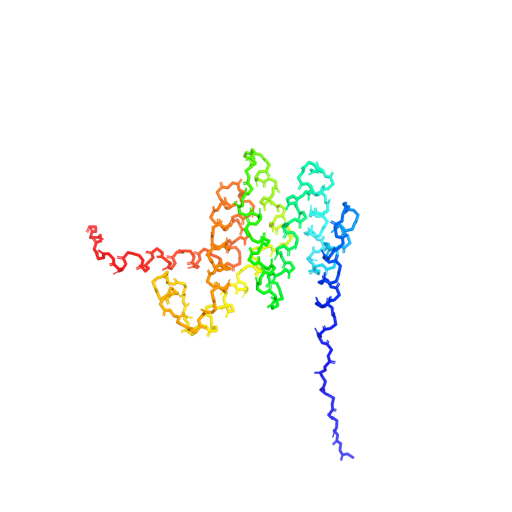9 ? -2.420 11.707 -4.917 1.00 89.38 89 SER A CA 1
ATOM 669 C C . SER A 1 89 ? -1.914 11.484 -6.349 1.00 89.38 89 SER A C 1
ATOM 671 O O . SER A 1 89 ? -1.830 12.422 -7.142 1.00 89.38 89 SER A O 1
ATOM 673 N N . VAL A 1 90 ? -1.552 10.246 -6.683 1.00 84.56 90 VAL A N 1
ATOM 674 C CA . VAL A 1 90 ? -0.926 9.888 -7.952 1.00 84.56 90 VAL A CA 1
ATOM 675 C C . VAL A 1 90 ? -1.945 9.934 -9.085 1.00 84.56 90 VAL A C 1
ATOM 677 O O . VAL A 1 90 ? -2.888 9.148 -9.127 1.00 84.56 90 VAL A O 1
ATOM 680 N N . TYR A 1 91 ? -1.706 10.828 -10.042 1.00 86.19 91 TYR A N 1
ATOM 681 C CA . TYR A 1 91 ? -2.438 10.888 -11.302 1.00 86.19 91 TYR A CA 1
ATOM 682 C C . TYR A 1 91 ? -1.541 10.375 -12.431 1.00 86.19 91 TYR A C 1
ATOM 684 O O . TYR A 1 91 ? -0.588 11.044 -12.836 1.00 86.19 91 TYR A O 1
ATOM 692 N N . LEU A 1 92 ? -1.825 9.166 -12.914 1.00 89.44 92 LEU A N 1
ATOM 693 C CA . LEU A 1 92 ? -1.051 8.479 -13.946 1.00 89.44 92 LEU A CA 1
ATOM 694 C C . LEU A 1 92 ? -1.978 7.898 -15.022 1.00 89.44 92 LEU A C 1
ATOM 696 O O . LEU A 1 92 ? -3.137 7.600 -14.728 1.00 89.44 92 LEU A O 1
ATOM 700 N N . PRO A 1 93 ? -1.478 7.690 -16.254 1.00 92.62 93 PRO A N 1
ATOM 701 C CA . PRO A 1 93 ? -2.171 6.875 -17.245 1.00 92.62 93 PRO A CA 1
ATOM 702 C C . PRO A 1 93 ? -2.479 5.471 -16.706 1.00 92.62 93 PRO A C 1
ATOM 704 O O . PRO A 1 93 ? -1.704 4.918 -15.927 1.00 92.62 93 PRO A O 1
ATOM 707 N N . GLU A 1 94 ? -3.562 4.854 -17.180 1.00 91.31 94 GLU A N 1
ATOM 708 C CA . GLU A 1 94 ? -4.003 3.518 -16.742 1.00 91.31 94 GLU A CA 1
ATOM 709 C C . GLU A 1 94 ? -2.889 2.460 -16.808 1.00 91.31 94 GLU A C 1
ATOM 711 O O . GLU A 1 94 ? -2.679 1.708 -15.856 1.00 91.31 94 GLU A O 1
ATOM 716 N N . ALA A 1 95 ? -2.111 2.443 -17.896 1.00 92.75 95 ALA A N 1
ATOM 717 C CA . ALA A 1 95 ? -0.994 1.511 -18.050 1.00 92.75 95 ALA A CA 1
ATOM 718 C C . ALA A 1 95 ? 0.064 1.670 -16.940 1.00 92.75 95 ALA A C 1
ATOM 720 O O . ALA A 1 95 ? 0.606 0.679 -16.450 1.00 92.75 95 ALA A O 1
ATOM 721 N N . ASP A 1 96 ? 0.327 2.905 -16.513 1.00 94.69 96 ASP A N 1
ATOM 722 C CA . ASP A 1 96 ? 1.281 3.213 -15.448 1.00 94.69 96 ASP A CA 1
ATOM 723 C C . ASP A 1 96 ? 0.708 2.887 -14.060 1.00 94.69 96 ASP A C 1
ATOM 725 O O . ASP A 1 96 ? 1.437 2.384 -13.204 1.00 94.69 96 ASP A O 1
ATOM 729 N N . LEU A 1 97 ? -0.599 3.091 -13.849 1.00 93.31 97 LEU A N 1
ATOM 730 C CA . LEU A 1 97 ? -1.297 2.661 -12.631 1.00 93.31 97 LEU A CA 1
ATOM 731 C C . LEU A 1 97 ? -1.270 1.140 -12.468 1.00 93.31 97 LEU A C 1
ATOM 733 O O . LEU A 1 97 ? -1.010 0.651 -11.368 1.00 93.31 97 LEU A O 1
ATOM 737 N N . ASN A 1 98 ? -1.470 0.387 -13.554 1.00 95.38 98 ASN A N 1
ATOM 738 C CA . ASN A 1 98 ? -1.359 -1.069 -13.530 1.00 95.38 98 ASN A CA 1
ATOM 739 C C . ASN A 1 98 ? 0.059 -1.517 -13.136 1.00 95.38 98 ASN A C 1
ATOM 741 O O . ASN A 1 98 ? 0.209 -2.352 -12.245 1.00 95.38 98 ASN A O 1
ATOM 745 N N . ILE A 1 99 ? 1.103 -0.927 -13.734 1.00 96.56 99 ILE A N 1
ATOM 746 C CA . ILE A 1 99 ? 2.506 -1.232 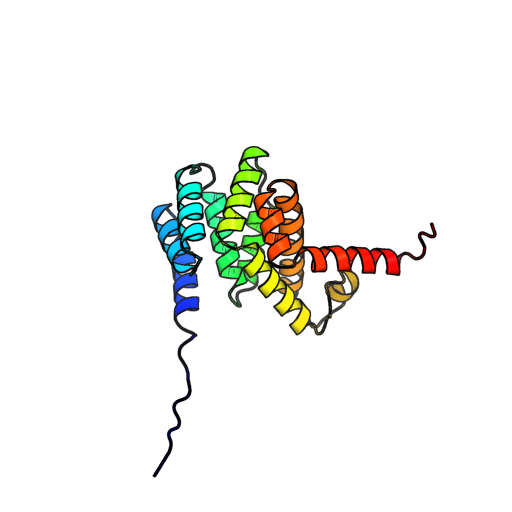-13.396 1.00 96.56 99 ILE A CA 1
ATOM 747 C C . ILE A 1 99 ? 2.804 -0.902 -11.929 1.00 96.56 99 ILE A C 1
ATOM 749 O O . ILE A 1 99 ? 3.448 -1.689 -11.232 1.00 96.56 99 ILE A O 1
ATOM 753 N N . LEU A 1 100 ? 2.330 0.245 -11.439 1.00 96.56 100 LEU A N 1
ATOM 754 C CA . LEU A 1 100 ? 2.514 0.639 -10.046 1.00 96.56 100 LEU A CA 1
ATOM 755 C C . LEU A 1 100 ? 1.774 -0.307 -9.087 1.00 96.56 100 LEU A C 1
ATOM 757 O O . LEU A 1 100 ? 2.328 -0.680 -8.055 1.00 96.56 100 LEU A O 1
ATOM 761 N N . GLY A 1 101 ? 0.573 -0.763 -9.450 1.00 95.94 101 GLY A N 1
ATOM 762 C CA . GLY A 1 101 ? -0.170 -1.782 -8.706 1.00 95.94 101 GLY A CA 1
ATOM 763 C C . GLY A 1 101 ? 0.554 -3.132 -8.656 1.00 95.94 101 GLY A C 1
ATOM 764 O O . GLY A 1 101 ? 0.678 -3.718 -7.580 1.00 95.94 101 GLY A O 1
ATOM 765 N N . GLN A 1 102 ? 1.122 -3.588 -9.778 1.00 96.50 102 GLN A N 1
ATOM 766 C CA . GLN A 1 102 ? 1.963 -4.793 -9.809 1.00 96.50 102 GLN A CA 1
ATOM 767 C C . GLN A 1 102 ? 3.158 -4.635 -8.869 1.00 96.50 102 GLN A C 1
ATOM 769 O O . GLN A 1 102 ? 3.414 -5.496 -8.027 1.00 96.50 102 GLN A O 1
ATOM 774 N N . PHE A 1 103 ? 3.847 -3.493 -8.945 1.00 96.94 103 PHE A N 1
ATOM 775 C CA . PHE A 1 103 ? 4.977 -3.190 -8.073 1.00 96.94 103 PHE A CA 1
ATOM 776 C C . PHE A 1 103 ? 4.585 -3.200 -6.587 1.00 96.94 103 PHE A C 1
ATOM 778 O O . PHE A 1 103 ? 5.270 -3.835 -5.787 1.00 96.94 103 PHE A O 1
ATOM 785 N N . LEU A 1 104 ? 3.456 -2.578 -6.221 1.00 96.62 104 LEU A N 1
ATOM 786 C CA . LEU A 1 104 ? 2.893 -2.613 -4.864 1.00 96.62 104 LEU A CA 1
ATOM 787 C C . LEU A 1 104 ? 2.614 -4.045 -4.384 1.00 96.62 104 LEU A C 1
ATOM 789 O O . LEU A 1 104 ? 2.875 -4.367 -3.221 1.00 96.62 104 LEU A O 1
ATOM 793 N N . GLY A 1 105 ? 2.121 -4.909 -5.275 1.00 94.19 105 GLY A N 1
ATOM 794 C CA . GLY A 1 105 ? 1.967 -6.340 -5.016 1.00 94.19 105 GLY A CA 1
ATOM 795 C C . GLY A 1 105 ? 3.304 -7.008 -4.690 1.00 94.19 105 GLY A C 1
ATOM 796 O O . GLY A 1 105 ? 3.421 -7.675 -3.663 1.00 94.19 105 GLY A O 1
ATOM 797 N N . LYS A 1 106 ? 4.343 -6.757 -5.498 1.00 95.38 106 LYS A N 1
ATOM 798 C CA . LYS A 1 106 ? 5.684 -7.344 -5.317 1.00 95.38 106 LYS A CA 1
ATOM 799 C C . LYS A 1 106 ? 6.379 -6.907 -4.031 1.00 95.38 106 LYS A C 1
ATOM 801 O O . LYS A 1 106 ? 7.044 -7.711 -3.386 1.00 95.38 106 LYS A O 1
ATOM 806 N N . ILE A 1 107 ? 6.186 -5.665 -3.595 1.00 95.38 107 ILE A N 1
ATOM 807 C CA . ILE A 1 107 ? 6.733 -5.191 -2.311 1.00 95.38 107 ILE A CA 1
ATOM 808 C C . ILE A 1 107 ? 5.851 -5.553 -1.100 1.00 95.38 107 ILE A C 1
ATOM 810 O O . ILE A 1 107 ? 6.085 -5.068 0.010 1.00 95.38 107 ILE A O 1
ATOM 814 N N . LEU A 1 108 ? 4.842 -6.412 -1.298 1.00 93.75 108 LEU A N 1
ATOM 815 C CA . LEU A 1 108 ? 3.898 -6.893 -0.286 1.00 93.75 108 LEU A CA 1
ATOM 816 C C . LEU A 1 108 ? 3.159 -5.764 0.451 1.00 93.75 108 LEU A C 1
ATOM 818 O O . LEU A 1 108 ? 2.862 -5.876 1.648 1.00 93.75 108 LEU A O 1
ATOM 822 N N . PHE A 1 109 ? 2.816 -4.682 -0.257 1.00 95.56 109 PHE A N 1
ATOM 823 C CA . PHE A 1 109 ? 2.071 -3.560 0.319 1.00 95.56 109 PHE A CA 1
ATOM 824 C C . PHE A 1 109 ? 0.748 -4.016 0.945 1.00 95.56 109 PHE A C 1
ATOM 826 O O . PHE A 1 109 ? 0.406 -3.586 2.046 1.00 95.56 109 PHE A O 1
ATOM 833 N N . GLY A 1 110 ? 0.021 -4.927 0.287 1.00 94.25 110 GLY A N 1
ATOM 834 C CA . GLY A 1 110 ? -1.251 -5.445 0.802 1.00 94.25 110 GLY A CA 1
ATOM 835 C C . GLY A 1 110 ? -1.117 -6.072 2.193 1.00 94.25 110 GLY A C 1
ATOM 836 O O . GLY A 1 110 ? -1.933 -5.810 3.068 1.00 94.25 110 GLY A O 1
ATOM 837 N N . LYS A 1 111 ? -0.039 -6.825 2.438 1.00 94.25 111 LYS A N 1
ATOM 838 C CA . LYS A 1 111 ? 0.211 -7.450 3.741 1.00 94.25 111 LYS A CA 1
ATOM 839 C C . LYS A 1 111 ? 0.534 -6.393 4.797 1.00 94.25 111 LYS A C 1
ATOM 841 O O . LYS A 1 111 ? -0.124 -6.333 5.829 1.00 94.25 111 LYS A O 1
ATOM 846 N N . ALA A 1 112 ? 1.491 -5.511 4.498 1.00 94.62 112 ALA A N 1
ATOM 847 C CA . ALA A 1 112 ? 1.905 -4.454 5.421 1.00 94.62 112 ALA A CA 1
ATOM 848 C C . ALA A 1 112 ? 0.747 -3.508 5.792 1.00 94.62 112 ALA A C 1
ATOM 850 O O . ALA A 1 112 ? 0.620 -3.096 6.945 1.00 94.62 112 ALA A O 1
ATOM 851 N N . SER A 1 113 ? -0.111 -3.177 4.824 1.00 95.62 113 SER A N 1
ATOM 852 C CA . SER A 1 113 ? -1.269 -2.307 5.043 1.00 95.62 113 SER A CA 1
ATOM 853 C C . SER A 1 113 ? -2.369 -2.988 5.859 1.00 95.62 113 SER A C 1
ATOM 855 O O . SER A 1 113 ? -2.903 -2.352 6.765 1.00 95.62 113 SER A O 1
ATOM 857 N N . VAL A 1 114 ? -2.666 -4.273 5.630 1.00 94.69 114 VAL A N 1
ATOM 858 C CA . VAL A 1 114 ? -3.620 -5.031 6.466 1.00 94.69 114 VAL A CA 1
ATOM 859 C C . VAL A 1 114 ? -3.137 -5.146 7.902 1.00 94.69 114 VAL A C 1
ATOM 861 O O . VAL A 1 114 ? -3.920 -4.918 8.823 1.00 94.69 114 VAL A O 1
ATOM 864 N N . ASP A 1 115 ? -1.860 -5.466 8.106 1.00 94.19 115 ASP A N 1
ATOM 865 C CA . ASP A 1 115 ? -1.294 -5.613 9.447 1.00 94.19 115 ASP A CA 1
ATOM 866 C C . ASP A 1 115 ? -1.404 -4.293 10.227 1.00 94.19 115 ASP A C 1
ATOM 868 O O . ASP A 1 115 ? -1.874 -4.271 11.370 1.00 94.19 115 ASP A O 1
ATOM 872 N N . LYS A 1 116 ? -1.066 -3.164 9.584 1.00 94.56 116 LYS A N 1
ATOM 873 C CA . LYS A 1 116 ? -1.213 -1.828 10.179 1.00 94.56 116 LYS A CA 1
ATOM 874 C C . LYS A 1 116 ? -2.674 -1.479 10.460 1.00 94.56 116 LYS A C 1
ATOM 876 O O . LYS A 1 116 ? -2.984 -0.992 11.546 1.00 94.56 116 LYS A O 1
ATOM 881 N N . TYR A 1 117 ? -3.559 -1.740 9.501 1.00 93.56 117 TYR A N 1
ATOM 882 C CA . TYR A 1 117 ? -4.995 -1.515 9.630 1.00 93.56 117 TYR A CA 1
ATOM 883 C C . TYR A 1 117 ? -5.562 -2.285 10.830 1.00 93.56 117 TYR A C 1
ATOM 885 O O . TYR A 1 117 ? -6.171 -1.684 11.714 1.00 93.56 117 TYR A O 1
ATOM 893 N N . ARG A 1 118 ? -5.283 -3.590 10.933 1.00 91.81 118 ARG A N 1
ATOM 894 C CA . ARG A 1 118 ? -5.756 -4.436 12.038 1.00 91.81 118 ARG A CA 1
ATOM 895 C C . ARG A 1 118 ? -5.183 -4.007 13.382 1.00 91.81 118 ARG A C 1
ATOM 897 O O . ARG A 1 118 ? -5.919 -4.009 14.362 1.00 91.81 118 ARG A O 1
ATOM 904 N N . SER A 1 119 ? -3.914 -3.593 13.435 1.00 92.31 119 SER A N 1
ATOM 905 C CA . SER A 1 119 ? -3.314 -3.040 14.660 1.00 92.31 119 SER A CA 1
ATOM 906 C C . SER A 1 119 ? -4.125 -1.857 15.185 1.00 92.31 119 SER A C 1
ATOM 908 O O . SER A 1 119 ? -4.523 -1.861 16.345 1.00 92.31 119 SER A O 1
ATOM 910 N N . ILE A 1 120 ? -4.443 -0.885 14.322 1.00 91.75 120 ILE A N 1
ATOM 911 C CA . ILE A 1 120 ? -5.198 0.313 14.717 1.00 91.75 120 ILE A CA 1
ATOM 912 C C . ILE A 1 120 ? -6.629 -0.049 15.150 1.00 91.75 120 ILE A C 1
ATOM 914 O O . ILE A 1 120 ? -7.113 0.459 16.161 1.00 91.75 120 ILE A O 1
ATOM 918 N N . ILE A 1 121 ? -7.308 -0.935 14.413 1.00 89.81 121 ILE A N 1
ATOM 919 C CA . ILE A 1 121 ? -8.668 -1.393 14.749 1.00 89.81 121 ILE A CA 1
ATOM 920 C C . ILE A 1 121 ? -8.692 -2.105 16.111 1.00 89.81 121 ILE A C 1
ATOM 922 O O . ILE A 1 121 ? -9.549 -1.813 16.949 1.00 89.81 121 ILE A O 1
ATOM 926 N N . ASN A 1 122 ? -7.713 -2.971 16.372 1.00 88.94 122 ASN A N 1
ATOM 927 C CA . ASN A 1 122 ? -7.600 -3.698 17.634 1.00 88.94 122 ASN A CA 1
ATOM 928 C C . ASN A 1 122 ? -7.253 -2.773 18.810 1.00 88.94 122 ASN A C 1
ATOM 930 O O . ASN A 1 122 ? -7.846 -2.902 19.880 1.00 88.94 122 ASN A O 1
ATOM 934 N N . GLU A 1 123 ? -6.347 -1.808 18.617 1.00 86.06 123 GLU A N 1
ATOM 935 C CA . GLU A 1 123 ? -6.028 -0.770 19.614 1.00 86.06 123 GLU A CA 1
ATOM 936 C C . GLU A 1 123 ? -7.276 0.039 20.004 1.00 86.06 123 GLU A C 1
ATOM 938 O O . GLU A 1 123 ? -7.465 0.394 21.168 1.00 86.06 123 GLU A O 1
ATOM 943 N N . ALA A 1 124 ? -8.179 0.259 19.048 1.00 85.75 124 ALA A N 1
ATOM 944 C CA . ALA A 1 124 ? -9.459 0.919 19.266 1.00 85.75 124 ALA A CA 1
ATOM 945 C C . ALA A 1 124 ? -10.526 0.030 19.934 1.00 85.75 124 ALA A C 1
ATOM 947 O O . ALA A 1 124 ? -11.626 0.515 20.211 1.00 85.75 124 ALA A O 1
ATOM 948 N N . SER A 1 125 ? -10.224 -1.251 20.189 1.00 85.81 125 SER A N 1
ATOM 949 C CA . SER A 1 125 ? -11.180 -2.280 20.635 1.00 85.81 125 SER A CA 1
ATOM 950 C C . SER A 1 125 ? -12.377 -2.449 19.688 1.00 85.81 125 SER A C 1
ATOM 952 O O . SER A 1 125 ? -13.482 -2.790 20.115 1.00 85.81 125 SER A O 1
ATOM 954 N N . LEU A 1 126 ? -12.167 -2.192 18.396 1.00 83.88 126 LEU A N 1
ATOM 955 C CA . LEU A 1 126 ? -13.160 -2.397 17.351 1.00 83.88 126 LEU A CA 1
ATOM 956 C C . LEU A 1 126 ? -12.968 -3.784 16.726 1.00 83.88 126 LEU A C 1
ATOM 958 O O . LEU A 1 126 ? -11.863 -4.316 16.692 1.00 83.88 126 LEU A O 1
ATOM 962 N N . ARG A 1 127 ? -14.056 -4.386 16.234 1.00 81.00 127 ARG A N 1
ATOM 963 C CA . ARG A 1 127 ? -13.991 -5.669 15.506 1.00 81.00 127 ARG A CA 1
ATOM 964 C C . ARG A 1 127 ? -13.707 -5.484 14.018 1.00 81.00 127 ARG A C 1
ATOM 966 O O . ARG A 1 127 ? -13.114 -6.356 13.402 1.00 81.00 127 ARG A O 1
ATOM 973 N N . HIS A 1 128 ? -14.176 -4.375 13.463 1.00 80.62 128 HIS A N 1
ATOM 974 C CA . HIS A 1 128 ? -14.036 -3.987 12.066 1.00 80.62 128 HIS A CA 1
ATOM 975 C C . HIS A 1 128 ? -14.028 -2.459 11.981 1.00 80.62 128 HIS A C 1
ATOM 977 O O . HIS A 1 128 ? -14.341 -1.767 12.956 1.00 80.62 128 HIS A O 1
ATOM 983 N N . TYR A 1 129 ? -13.664 -1.931 10.816 1.00 80.88 129 TYR A N 1
ATOM 984 C CA . TYR A 1 129 ? -13.799 -0.507 10.537 1.00 80.88 129 TYR A CA 1
ATOM 985 C C . TYR A 1 129 ? -15.271 -0.134 10.390 1.00 80.88 129 TYR A C 1
ATOM 987 O O . TYR A 1 129 ? -15.984 -0.732 9.596 1.00 80.88 129 TYR A O 1
ATOM 995 N N . ASP A 1 130 ? -15.689 0.883 11.128 1.00 80.62 130 ASP A N 1
ATOM 996 C CA . ASP A 1 130 ? -16.999 1.518 11.025 1.00 80.62 130 ASP A CA 1
ATOM 997 C C . ASP A 1 130 ? -16.730 3.029 10.966 1.00 80.62 130 ASP A C 1
ATOM 999 O O . ASP A 1 130 ? -16.201 3.569 11.941 1.00 80.62 130 ASP A O 1
ATOM 1003 N N . PRO A 1 131 ? -17.020 3.719 9.846 1.00 79.12 131 PRO A N 1
ATOM 1004 C CA . PRO A 1 131 ? -16.675 5.128 9.683 1.00 79.12 131 PRO A CA 1
ATOM 1005 C C . PRO A 1 131 ? -17.201 6.020 10.814 1.00 79.12 131 PRO A C 1
ATOM 1007 O O . PRO A 1 131 ? -16.467 6.883 11.292 1.00 79.12 131 PRO A O 1
ATOM 1010 N N . GLN A 1 132 ? -18.440 5.801 11.269 1.00 78.50 132 GLN A N 1
ATOM 1011 C CA . GLN A 1 132 ? -19.056 6.617 12.317 1.00 78.50 132 GLN A CA 1
ATOM 1012 C C . GLN A 1 132 ? -18.368 6.364 13.654 1.00 78.50 132 GLN A C 1
ATOM 1014 O O . GLN A 1 132 ? -17.889 7.300 14.297 1.00 78.50 132 GLN A O 1
ATOM 1019 N N . ARG A 1 133 ? -18.193 5.090 14.024 1.00 81.12 133 ARG A N 1
ATOM 1020 C CA . ARG A 1 133 ? -17.499 4.739 15.271 1.00 81.12 133 ARG A CA 1
ATOM 1021 C C . ARG A 1 133 ? -16.045 5.179 15.261 1.00 81.12 133 ARG A C 1
ATOM 1023 O O . ARG A 1 133 ? -15.543 5.589 16.295 1.00 81.12 133 ARG A O 1
ATOM 1030 N N . ILE A 1 134 ? -15.350 5.105 14.129 1.00 83.88 134 ILE A N 1
ATOM 1031 C CA . ILE A 1 134 ? -13.963 5.571 13.997 1.00 83.88 134 ILE A CA 1
ATOM 1032 C C . ILE A 1 134 ? -13.888 7.081 14.241 1.00 83.88 134 ILE A C 1
ATOM 1034 O O . ILE A 1 134 ? -12.994 7.533 14.956 1.00 83.88 134 ILE A O 1
ATOM 1038 N N . LEU A 1 135 ? -14.809 7.856 13.658 1.00 79.81 135 LEU A N 1
ATOM 1039 C CA . LEU A 1 135 ? -14.851 9.310 13.819 1.00 79.81 135 LEU A CA 1
ATOM 1040 C C . LEU A 1 135 ? -15.100 9.703 15.279 1.00 79.81 135 LEU A C 1
ATOM 1042 O O . LEU A 1 135 ? -14.366 10.535 15.815 1.00 79.81 135 LEU A O 1
ATOM 1046 N N . GLU A 1 136 ? -16.067 9.053 15.926 1.00 81.69 136 GLU A N 1
ATOM 1047 C CA . GLU A 1 136 ? -16.489 9.327 17.305 1.00 81.69 136 GLU A CA 1
ATOM 1048 C C . GLU A 1 136 ? -15.547 8.734 18.368 1.00 81.69 136 GLU A C 1
ATOM 1050 O O . GLU A 1 136 ? -15.555 9.161 19.526 1.00 81.69 136 GLU A O 1
ATOM 1055 N N . ASN A 1 137 ? -14.705 7.759 18.007 1.00 78.19 137 ASN A N 1
ATOM 1056 C CA . ASN A 1 137 ? -13.826 7.095 18.961 1.00 78.19 137 ASN A CA 1
ATOM 1057 C C . ASN A 1 137 ? -12.620 7.972 19.321 1.00 78.19 137 ASN A C 1
ATOM 1059 O O . ASN A 1 137 ? -11.600 8.011 18.631 1.00 78.19 137 ASN A O 1
ATOM 1063 N N . VAL A 1 138 ? -12.732 8.621 20.481 1.00 74.56 138 VAL A N 1
ATOM 1064 C CA . VAL A 1 138 ? -11.702 9.483 21.083 1.00 74.56 138 VAL A CA 1
ATOM 1065 C C . VAL A 1 138 ? -10.402 8.724 21.398 1.00 74.56 138 VAL A C 1
ATOM 1067 O O . VAL A 1 138 ? -9.348 9.340 21.525 1.00 74.56 138 VAL A O 1
ATOM 1070 N N . LYS A 1 139 ? -10.432 7.385 21.497 1.00 78.00 139 LYS A N 1
ATOM 1071 C CA . LYS A 1 139 ? -9.223 6.575 21.731 1.00 78.00 139 LYS A CA 1
ATOM 1072 C C . LYS A 1 139 ? -8.344 6.451 20.486 1.00 78.00 139 LYS A C 1
ATOM 1074 O O . LYS A 1 139 ? -7.175 6.095 20.614 1.00 78.00 139 LYS A O 1
ATOM 1079 N N . ILE A 1 140 ? -8.878 6.722 19.294 1.00 82.12 140 ILE A N 1
ATOM 1080 C CA . ILE A 1 140 ? -8.111 6.651 18.051 1.00 82.12 140 ILE A CA 1
ATOM 1081 C C . ILE A 1 140 ? -7.497 8.018 17.776 1.00 82.12 140 ILE A C 1
ATOM 1083 O O . ILE A 1 140 ? -8.203 8.994 17.534 1.00 82.12 140 ILE A O 1
ATOM 1087 N N . HIS A 1 141 ? -6.167 8.077 17.766 1.00 88.31 141 HIS A N 1
ATOM 1088 C CA . HIS A 1 141 ? -5.439 9.274 17.361 1.00 88.31 141 HIS A CA 1
ATOM 1089 C C . HIS A 1 141 ? -5.787 9.671 15.914 1.00 88.31 141 HIS A C 1
ATOM 1091 O O . HIS A 1 141 ? -5.907 8.803 15.049 1.00 88.31 141 HIS A O 1
ATOM 1097 N N . GLU A 1 142 ? -5.880 10.970 15.623 1.00 89.81 142 GLU A N 1
ATOM 1098 C CA . GLU A 1 142 ? -6.274 11.479 14.297 1.00 89.81 142 GLU A CA 1
ATOM 1099 C C . GLU A 1 142 ? -5.400 10.939 13.155 1.00 89.81 142 GLU A C 1
ATOM 1101 O O . GLU A 1 142 ? -5.920 10.484 12.138 1.00 89.81 142 GLU A O 1
ATOM 1106 N N . ASP A 1 143 ? -4.076 10.862 13.345 1.00 92.00 143 ASP A N 1
ATOM 1107 C CA . ASP A 1 143 ? -3.191 10.243 12.343 1.00 92.00 143 ASP A CA 1
ATOM 1108 C C . ASP A 1 143 ? -3.568 8.781 12.051 1.00 92.00 143 ASP A C 1
ATOM 1110 O O . ASP A 1 143 ? -3.459 8.336 10.913 1.00 92.00 143 ASP A O 1
ATOM 1114 N N . SER A 1 144 ? -4.030 8.022 13.048 1.00 92.06 144 SER A N 1
ATOM 1115 C CA . SER A 1 144 ? -4.462 6.636 12.849 1.00 92.06 144 SER A CA 1
ATOM 1116 C C . SER A 1 144 ? -5.768 6.567 12.052 1.00 92.06 144 SER A C 1
ATOM 1118 O O . SER A 1 144 ? -5.896 5.709 11.179 1.00 92.06 144 SER A O 1
ATOM 1120 N N . LYS A 1 145 ? -6.709 7.496 12.282 1.00 91.12 145 LYS A N 1
ATOM 1121 C CA . LYS A 1 145 ? -7.929 7.624 11.463 1.00 91.12 145 LYS A CA 1
ATOM 1122 C C . LYS A 1 145 ? -7.575 7.929 10.006 1.00 91.12 145 LYS A C 1
ATOM 1124 O O . LYS A 1 145 ? -8.119 7.303 9.097 1.00 91.12 145 LYS A O 1
ATOM 1129 N N . LEU A 1 146 ? -6.618 8.836 9.790 1.00 93.06 146 LEU A N 1
ATOM 1130 C CA . LEU A 1 146 ? -6.098 9.154 8.460 1.00 93.06 146 LEU A CA 1
ATOM 1131 C C . LEU A 1 146 ? -5.429 7.937 7.813 1.00 93.06 146 LEU A C 1
ATOM 1133 O O . LEU A 1 146 ? -5.773 7.611 6.687 1.00 93.06 146 LEU A O 1
ATOM 1137 N N . ILE A 1 147 ? -4.551 7.212 8.516 1.00 95.19 147 ILE A N 1
ATOM 1138 C CA . ILE A 1 147 ? -3.924 5.983 7.989 1.00 95.19 147 ILE A CA 1
ATOM 1139 C C . ILE A 1 147 ? -4.985 4.989 7.509 1.00 95.19 147 ILE A C 1
ATOM 1141 O O . ILE A 1 147 ? -4.871 4.465 6.402 1.00 95.19 147 ILE A O 1
ATOM 1145 N N . LEU A 1 148 ? -6.025 4.744 8.313 1.00 93.31 148 LEU A N 1
ATOM 1146 C CA . LEU A 1 148 ? -7.103 3.827 7.942 1.00 93.31 148 LEU A CA 1
ATOM 1147 C C . LEU A 1 148 ? -7.838 4.281 6.678 1.00 93.31 148 LEU A C 1
ATOM 1149 O O . LEU A 1 148 ? -8.118 3.453 5.813 1.00 93.31 148 LEU A O 1
ATOM 1153 N N . LYS A 1 149 ? -8.138 5.580 6.564 1.00 92.12 149 LYS A N 1
ATOM 1154 C CA . LYS A 1 149 ? -8.763 6.153 5.369 1.00 92.12 149 LYS A CA 1
ATOM 1155 C C . LYS A 1 149 ? -7.885 5.935 4.133 1.00 92.12 149 LYS A C 1
ATOM 1157 O O . LYS A 1 149 ? -8.344 5.342 3.161 1.00 92.12 149 LYS A O 1
ATOM 1162 N N . GLU A 1 150 ? -6.624 6.360 4.194 1.00 95.50 150 GLU A N 1
ATOM 1163 C CA . GLU A 1 150 ? -5.718 6.325 3.042 1.00 95.50 150 GLU A CA 1
ATOM 1164 C C . GLU A 1 150 ? -5.436 4.884 2.579 1.00 95.50 150 GLU A C 1
ATOM 1166 O O . GLU A 1 150 ? -5.443 4.610 1.381 1.00 95.50 150 GLU A O 1
ATOM 1171 N N . ILE A 1 151 ? -5.256 3.934 3.511 1.00 95.81 151 ILE A N 1
ATOM 1172 C CA . ILE A 1 151 ? -5.084 2.506 3.186 1.00 95.81 151 ILE A CA 1
ATOM 1173 C C . ILE A 1 151 ? -6.271 1.975 2.378 1.00 95.81 151 ILE A C 1
ATOM 1175 O O . ILE A 1 151 ? -6.078 1.288 1.376 1.00 95.81 151 ILE A O 1
ATOM 1179 N N . ARG A 1 152 ? -7.499 2.289 2.803 1.00 92.38 152 ARG A N 1
ATOM 1180 C CA . ARG A 1 152 ? -8.709 1.812 2.124 1.00 92.38 152 ARG A CA 1
ATOM 1181 C C . ARG A 1 152 ? -8.847 2.404 0.728 1.00 92.38 152 ARG A C 1
ATOM 1183 O O . ARG A 1 152 ? -9.194 1.676 -0.197 1.00 92.38 152 ARG A O 1
ATOM 1190 N N . GLU A 1 153 ? -8.566 3.694 0.575 1.00 91.88 153 GLU A N 1
ATOM 1191 C CA . GLU A 1 153 ? -8.576 4.359 -0.732 1.00 91.88 153 GLU A CA 1
ATOM 1192 C C . GLU A 1 153 ? -7.546 3.728 -1.681 1.00 91.88 153 GLU A C 1
ATOM 1194 O O . GLU A 1 153 ? -7.893 3.401 -2.814 1.00 91.88 153 GLU A O 1
ATOM 1199 N N . LEU A 1 154 ? -6.335 3.421 -1.198 1.00 94.75 154 LEU A N 1
ATOM 1200 C CA . LEU A 1 154 ? -5.309 2.725 -1.984 1.00 94.75 154 LEU A CA 1
ATOM 1201 C C . LEU A 1 154 ? -5.744 1.315 -2.393 1.00 94.75 154 LEU A C 1
ATOM 1203 O O . LEU A 1 154 ? -5.523 0.914 -3.537 1.00 94.75 154 LEU A O 1
ATOM 1207 N N . TRP A 1 155 ? -6.366 0.559 -1.480 1.00 94.38 155 TRP A N 1
ATOM 1208 C CA . TRP A 1 155 ? -6.903 -0.766 -1.798 1.00 94.38 155 TRP A CA 1
ATOM 1209 C C . TRP A 1 155 ? -7.930 -0.694 -2.924 1.00 94.38 155 TRP A C 1
ATOM 1211 O O . TRP A 1 155 ? -7.834 -1.465 -3.875 1.00 94.38 155 TRP A O 1
ATOM 1221 N N . LEU A 1 156 ? -8.878 0.241 -2.846 1.00 89.75 156 LEU A N 1
ATOM 1222 C CA . LEU A 1 156 ? -9.918 0.417 -3.862 1.00 89.75 156 LEU A CA 1
ATOM 1223 C C . LEU A 1 156 ? -9.343 0.896 -5.199 1.00 89.75 156 LEU A C 1
ATOM 1225 O O . LEU A 1 156 ? -9.671 0.339 -6.245 1.00 89.75 156 LEU A O 1
ATOM 1229 N N . ASN A 1 157 ? -8.454 1.888 -5.165 1.00 89.62 157 ASN A N 1
ATOM 1230 C CA . ASN A 1 157 ? -7.876 2.466 -6.370 1.00 89.62 157 ASN A CA 1
ATOM 1231 C C . ASN A 1 157 ? -7.046 1.421 -7.130 1.00 89.62 157 ASN A C 1
ATOM 1233 O O . ASN A 1 157 ? -7.375 1.052 -8.254 1.00 89.62 157 ASN A O 1
ATOM 1237 N N . PHE A 1 158 ? -6.015 0.853 -6.503 1.00 91.06 158 PHE A N 1
ATOM 1238 C CA . PHE A 1 158 ? -5.103 -0.048 -7.211 1.00 91.06 158 PHE A CA 1
ATOM 1239 C C . PHE A 1 158 ? -5.712 -1.415 -7.541 1.00 91.06 158 PHE A C 1
ATOM 1241 O O . PHE A 1 158 ? -5.274 -2.036 -8.507 1.00 91.06 158 PHE A O 1
ATOM 1248 N N . SER A 1 159 ? -6.727 -1.888 -6.806 1.00 91.50 159 SER A N 1
ATOM 1249 C CA . SER A 1 159 ? -7.428 -3.128 -7.187 1.00 91.50 159 SER A CA 1
ATOM 1250 C C . SER A 1 159 ? -8.280 -2.968 -8.443 1.00 91.50 159 SER A C 1
ATOM 1252 O O . SER A 1 159 ? -8.475 -3.945 -9.161 1.00 91.50 159 SER A O 1
ATOM 1254 N N . SER A 1 160 ? -8.731 -1.747 -8.740 1.00 88.31 160 SER A N 1
ATOM 1255 C CA . SER A 1 160 ? -9.486 -1.444 -9.959 1.00 88.31 160 SER A CA 1
ATOM 1256 C C . SER A 1 160 ? -8.595 -1.439 -11.205 1.00 88.31 160 SER A C 1
ATOM 1258 O O . SER A 1 160 ? -9.052 -1.786 -12.288 1.00 88.31 160 SER A O 1
ATOM 1260 N N . TRP A 1 161 ? -7.316 -1.080 -11.048 1.00 90.62 161 TRP A N 1
ATOM 1261 C CA . TRP A 1 161 ? -6.376 -0.910 -12.165 1.00 90.62 161 TRP A CA 1
ATOM 1262 C C . TRP A 1 161 ? -5.376 -2.053 -12.335 1.00 90.62 161 TRP A C 1
ATOM 1264 O O . TRP A 1 161 ? -4.800 -2.211 -13.408 1.00 90.62 161 TRP A O 1
ATOM 1274 N N . SER A 1 162 ? -5.131 -2.844 -11.289 1.00 93.19 162 SER A N 1
ATOM 1275 C CA . SER A 1 162 ? -4.142 -3.920 -11.308 1.00 93.19 162 SER A CA 1
ATOM 1276 C C . SER A 1 162 ? -4.748 -5.232 -10.803 1.00 93.19 162 SER A C 1
ATOM 1278 O O . SER A 1 162 ? -4.886 -5.429 -9.590 1.00 93.19 162 SER A O 1
ATOM 1280 N N . PRO A 1 163 ? -5.066 -6.176 -11.710 1.00 91.25 163 PRO A N 1
ATOM 1281 C CA . PRO A 1 163 ? -5.579 -7.491 -11.332 1.00 91.25 163 PRO A CA 1
ATOM 1282 C C . PRO A 1 163 ? -4.629 -8.256 -10.407 1.00 91.25 163 PRO A C 1
ATOM 1284 O O . PRO A 1 163 ? -5.070 -8.915 -9.470 1.00 91.25 163 PRO A O 1
ATOM 1287 N N . GLU A 1 164 ? -3.316 -8.137 -10.622 1.00 88.88 164 GLU A N 1
ATOM 1288 C CA . GLU A 1 164 ? -2.317 -8.776 -9.760 1.00 88.88 164 GLU A CA 1
ATOM 1289 C C . GLU A 1 164 ? -2.363 -8.211 -8.334 1.00 88.88 164 GLU A C 1
ATOM 1291 O O . GLU A 1 164 ? -2.332 -8.968 -7.360 1.00 88.88 164 GLU A O 1
ATOM 1296 N N . PHE A 1 165 ? -2.525 -6.892 -8.194 1.00 92.38 165 PHE A N 1
ATOM 1297 C CA . PHE A 1 165 ? -2.721 -6.280 -6.886 1.00 92.38 165 PHE A CA 1
ATOM 1298 C C . PHE A 1 165 ? -4.024 -6.749 -6.229 1.00 92.38 165 PHE A C 1
ATOM 1300 O O . PHE A 1 165 ? -4.019 -7.095 -5.048 1.00 92.38 165 PHE A O 1
ATOM 1307 N N . ALA A 1 166 ? -5.125 -6.836 -6.982 1.00 90.81 166 ALA A N 1
ATOM 1308 C CA . ALA A 1 166 ? -6.401 -7.347 -6.478 1.00 90.81 166 ALA A CA 1
ATOM 1309 C C . ALA A 1 166 ? -6.295 -8.801 -5.973 1.00 90.81 166 ALA A C 1
ATOM 1311 O O . ALA A 1 166 ? -6.815 -9.133 -4.901 1.00 90.81 166 ALA A O 1
ATOM 1312 N N . VAL A 1 167 ? -5.564 -9.658 -6.694 1.00 90.50 167 VAL A N 1
ATOM 1313 C CA . VAL A 1 167 ? -5.260 -11.033 -6.263 1.00 90.50 167 VAL A CA 1
ATOM 1314 C C . VAL A 1 167 ? -4.454 -11.021 -4.967 1.00 90.50 167 VAL A C 1
ATOM 1316 O O . VAL A 1 167 ? -4.807 -11.727 -4.020 1.00 90.50 167 VAL A O 1
ATOM 1319 N N . HIS A 1 168 ? -3.423 -10.177 -4.876 1.00 90.44 168 HIS A N 1
ATOM 1320 C CA . HIS A 1 168 ? -2.622 -10.053 -3.662 1.00 90.44 168 HIS A CA 1
ATOM 1321 C C . HIS A 1 168 ? -3.468 -9.592 -2.460 1.00 90.44 168 HIS A C 1
ATOM 1323 O O . HIS A 1 168 ? -3.366 -10.179 -1.384 1.00 90.44 168 HIS A O 1
ATOM 1329 N N . LEU A 1 169 ? -4.334 -8.583 -2.623 1.00 91.12 169 LEU A N 1
ATOM 1330 C CA . LEU A 1 169 ? -5.258 -8.128 -1.572 1.00 91.12 169 LEU A CA 1
ATOM 1331 C C . LEU A 1 169 ? -6.204 -9.246 -1.114 1.00 91.12 169 LEU A C 1
ATOM 1333 O O . LEU A 1 169 ? -6.435 -9.420 0.085 1.00 91.12 169 LEU A O 1
ATOM 1337 N N . THR A 1 170 ? -6.722 -10.029 -2.059 1.00 89.81 170 THR A N 1
ATOM 1338 C CA . THR A 1 170 ? -7.590 -11.175 -1.761 1.00 89.81 170 THR A CA 1
ATOM 1339 C C . THR A 1 170 ? -6.841 -12.224 -0.939 1.00 89.81 170 THR A C 1
ATOM 1341 O O . THR A 1 170 ? -7.350 -12.673 0.086 1.00 89.81 170 THR A O 1
ATOM 1344 N N . ALA A 1 171 ? -5.602 -12.546 -1.321 1.00 89.81 171 ALA A N 1
ATOM 1345 C CA . ALA A 1 171 ? -4.769 -13.529 -0.631 1.00 89.81 171 ALA A CA 1
ATOM 1346 C C . ALA A 1 171 ? -4.445 -13.145 0.825 1.00 89.81 171 ALA A C 1
ATOM 1348 O O . ALA A 1 171 ? -4.300 -14.022 1.673 1.00 89.81 171 ALA A O 1
ATOM 1349 N N . VAL A 1 172 ? -4.362 -11.847 1.138 1.00 91.25 172 VAL A N 1
ATOM 1350 C CA . VAL A 1 172 ? -4.104 -11.360 2.507 1.00 91.25 172 VAL A CA 1
ATOM 1351 C C . VAL A 1 172 ? -5.381 -11.058 3.308 1.00 91.25 172 VAL A C 1
ATOM 1353 O O . VAL A 1 172 ? -5.305 -10.575 4.438 1.00 91.25 172 VAL A O 1
ATOM 1356 N N . GLY A 1 173 ? -6.562 -11.356 2.757 1.00 85.19 173 GLY A N 1
ATOM 1357 C CA . GLY A 1 173 ? -7.843 -11.212 3.454 1.00 85.19 173 GLY A CA 1
ATOM 1358 C C . GLY A 1 173 ? -8.394 -9.783 3.504 1.00 85.19 173 GLY A C 1
ATOM 1359 O O . GLY A 1 173 ? -9.191 -9.471 4.384 1.00 85.19 173 GLY A O 1
ATOM 1360 N N . VAL A 1 174 ? -8.007 -8.905 2.572 1.00 86.75 174 VAL A N 1
ATOM 1361 C CA . VAL A 1 174 ? -8.592 -7.551 2.461 1.00 86.75 174 VAL A CA 1
ATOM 1362 C C . VAL A 1 174 ? -10.051 -7.613 2.034 1.00 86.75 174 VAL A C 1
ATOM 1364 O O . VAL A 1 174 ? -10.858 -6.808 2.491 1.00 86.75 174 VAL A O 1
ATOM 1367 N N . LEU A 1 175 ? -10.417 -8.578 1.185 1.00 76.12 175 LEU A N 1
ATOM 1368 C CA . LEU A 1 175 ? -11.782 -8.686 0.672 1.00 76.12 175 LEU A CA 1
ATOM 1369 C C . LEU A 1 175 ? -12.804 -8.848 1.806 1.00 76.12 175 LEU A C 1
ATOM 1371 O O . LEU A 1 175 ? -13.838 -8.190 1.784 1.00 76.12 175 LEU A O 1
ATOM 1375 N N . SER A 1 176 ? -12.497 -9.645 2.837 1.00 76.06 176 SER A N 1
ATOM 1376 C CA . SER A 1 176 ? -13.370 -9.768 4.011 1.00 76.06 176 SER A CA 1
ATOM 1377 C C . SER A 1 176 ? -13.503 -8.458 4.785 1.00 76.06 176 SER A C 1
ATOM 1379 O O . SER A 1 176 ? -14.588 -8.163 5.274 1.00 76.06 176 SER A O 1
ATOM 1381 N N . GLU A 1 177 ? -12.442 -7.650 4.854 1.00 77.25 177 GLU A N 1
ATOM 1382 C CA . GLU A 1 177 ? -12.500 -6.329 5.490 1.00 77.25 177 GLU A CA 1
ATOM 1383 C C . GLU A 1 177 ? -13.399 -5.393 4.673 1.00 77.25 177 GLU A C 1
ATOM 1385 O O . GLU A 1 177 ? -14.300 -4.766 5.222 1.00 77.25 177 GLU A O 1
ATOM 1390 N N . LEU A 1 178 ? -13.222 -5.330 3.349 1.00 75.12 178 LEU A N 1
ATOM 1391 C CA . LEU A 1 178 ? -14.029 -4.475 2.472 1.00 75.12 178 LEU A CA 1
ATOM 1392 C C . LEU A 1 178 ? -15.512 -4.886 2.454 1.00 75.12 178 LEU A C 1
ATOM 1394 O O . LEU A 1 178 ? -16.378 -4.019 2.545 1.00 75.12 178 LEU A O 1
ATOM 1398 N N . VAL A 1 179 ? -15.820 -6.187 2.411 1.00 71.75 179 VAL A N 1
ATOM 1399 C CA . VAL A 1 179 ? -17.201 -6.708 2.386 1.00 71.75 179 VAL A CA 1
ATOM 1400 C C . VAL A 1 179 ? -17.925 -6.509 3.719 1.00 71.75 179 VAL A C 1
ATOM 1402 O O . VAL A 1 179 ? -19.102 -6.157 3.715 1.00 71.75 179 VAL A O 1
ATOM 1405 N N . GLN A 1 180 ? -17.249 -6.659 4.864 1.00 61.91 180 GLN A N 1
ATOM 1406 C CA . GLN A 1 180 ? -17.867 -6.397 6.174 1.00 61.91 180 GLN A CA 1
ATOM 1407 C C . GLN A 1 180 ? -18.376 -4.955 6.304 1.00 61.91 180 GLN A C 1
ATOM 1409 O O . GLN A 1 180 ? -19.384 -4.722 6.964 1.00 61.91 180 GLN A O 1
ATOM 1414 N N . ASN A 1 181 ? -17.744 -4.005 5.606 1.00 55.09 181 ASN A N 1
ATOM 1415 C CA . ASN A 1 181 ? -18.237 -2.631 5.538 1.00 55.09 181 ASN A CA 1
ATOM 1416 C C . ASN A 1 181 ? -19.522 -2.496 4.716 1.00 55.09 181 ASN A C 1
ATOM 1418 O O . ASN A 1 181 ? -20.373 -1.678 5.051 1.00 55.09 181 ASN A O 1
ATOM 1422 N N . ILE A 1 182 ? -19.676 -3.286 3.648 1.00 57.16 182 ILE A N 1
ATOM 1423 C CA . ILE A 1 182 ? -20.921 -3.322 2.869 1.00 57.16 182 ILE A CA 1
ATOM 1424 C C . ILE A 1 182 ? -22.041 -3.880 3.747 1.00 57.16 182 ILE A C 1
ATOM 1426 O O . ILE A 1 182 ? -23.104 -3.278 3.810 1.00 57.16 182 ILE A O 1
ATOM 1430 N N . GLY A 1 183 ? -21.781 -4.959 4.493 1.00 53.31 183 GLY A N 1
ATOM 1431 C CA . GLY A 1 183 ? -22.735 -5.511 5.460 1.00 53.31 183 GLY A CA 1
ATOM 1432 C C . GLY A 1 183 ? -23.182 -4.477 6.497 1.00 53.31 183 GLY A C 1
ATOM 1433 O O . GLY A 1 183 ? -24.375 -4.249 6.653 1.00 53.31 183 GLY A O 1
ATOM 1434 N N . SER A 1 184 ? -22.243 -3.751 7.118 1.00 52.22 184 SER A N 1
ATOM 1435 C CA . SER A 1 184 ? -22.591 -2.698 8.084 1.00 52.22 184 SER A CA 1
ATOM 1436 C C . SER A 1 184 ? -23.357 -1.521 7.465 1.00 52.22 184 SER A C 1
ATOM 1438 O O . SER A 1 184 ? -24.169 -0.898 8.146 1.00 52.22 184 SER A O 1
ATOM 1440 N N . LEU A 1 185 ? -23.127 -1.206 6.184 1.00 49.66 185 LEU A N 1
ATOM 1441 C CA . LEU A 1 185 ? -23.874 -0.172 5.452 1.00 49.66 185 LEU A CA 1
ATOM 1442 C C . LEU A 1 185 ? -25.291 -0.639 5.085 1.00 49.66 185 LEU A C 1
ATOM 1444 O O . LEU A 1 185 ? -26.229 0.148 5.132 1.00 49.66 185 LEU A O 1
ATOM 1448 N N . VAL A 1 186 ? -25.461 -1.919 4.754 1.00 55.47 186 VAL A N 1
ATOM 1449 C CA . VAL A 1 186 ? -26.773 -2.518 4.464 1.00 55.47 186 VAL A CA 1
ATOM 1450 C C . VAL A 1 186 ? -27.604 -2.641 5.745 1.00 55.47 186 VAL A C 1
ATOM 1452 O O . VAL A 1 186 ? -28.780 -2.277 5.756 1.00 55.47 186 VAL A O 1
ATOM 1455 N N . ASP A 1 187 ? -26.984 -3.052 6.851 1.00 50.69 187 ASP A N 1
ATOM 1456 C CA . ASP A 1 187 ? -27.656 -3.202 8.145 1.00 50.69 187 ASP A CA 1
ATOM 1457 C C . ASP A 1 187 ? -28.017 -1.850 8.787 1.00 50.69 187 ASP A C 1
ATOM 1459 O O . ASP A 1 187 ? -29.015 -1.755 9.501 1.00 50.69 187 ASP A O 1
ATOM 1463 N N . SER A 1 188 ? -27.256 -0.782 8.510 1.00 51.22 188 SER A N 1
ATOM 1464 C CA . SER A 1 188 ? -27.565 0.581 8.981 1.00 51.22 188 SER A CA 1
ATOM 1465 C C . SER A 1 188 ? -28.615 1.311 8.136 1.00 51.22 188 SER A C 1
ATOM 1467 O O . SER A 1 188 ? -29.170 2.309 8.600 1.00 51.22 188 SER A O 1
ATOM 1469 N N . HIS A 1 189 ? -28.940 0.805 6.940 1.00 45.16 189 HIS A N 1
ATOM 1470 C CA . HIS A 1 189 ? -29.972 1.376 6.071 1.00 45.16 189 HIS A CA 1
ATOM 1471 C C . HIS A 1 189 ? -31.272 0.577 5.980 1.00 45.16 189 HIS A C 1
ATOM 1473 O O . HIS A 1 189 ? -32.245 1.138 5.492 1.00 45.16 189 HIS A O 1
ATOM 1479 N N . GLY A 1 190 ? -31.339 -0.646 6.511 1.00 41.72 190 GLY A N 1
ATOM 1480 C CA . GLY A 1 190 ? -32.593 -1.380 6.675 1.00 41.72 190 GLY A CA 1
ATOM 1481 C C . GLY A 1 190 ? -33.283 -1.770 5.359 1.00 41.72 190 GLY A C 1
ATOM 1482 O O . GLY A 1 190 ? -33.841 -0.946 4.648 1.00 41.72 190 GLY A O 1
ATOM 1483 N N . VAL A 1 191 ? -33.363 -3.082 5.127 1.00 43.72 191 VAL A N 1
ATOM 1484 C CA . VAL A 1 191 ? -34.276 -3.743 4.175 1.00 43.72 191 VAL A CA 1
ATOM 1485 C C . VAL A 1 191 ? -34.001 -3.454 2.692 1.00 43.72 191 VAL A C 1
ATOM 1487 O O . VAL A 1 191 ? -34.555 -2.542 2.089 1.00 43.72 191 VAL A O 1
ATOM 1490 N N . ILE A 1 192 ? -33.276 -4.370 2.048 1.00 39.56 192 ILE A N 1
ATOM 1491 C CA . ILE A 1 192 ? -33.650 -4.780 0.689 1.00 39.56 192 ILE A CA 1
ATOM 1492 C C . ILE A 1 192 ? -34.236 -6.182 0.826 1.00 39.56 192 ILE A C 1
ATOM 1494 O O . ILE A 1 192 ? -33.514 -7.174 0.904 1.00 39.56 192 ILE A O 1
ATOM 1498 N N . SER A 1 193 ? -35.560 -6.248 0.949 1.00 32.69 193 SER A N 1
ATOM 1499 C CA . SER A 1 193 ? -36.311 -7.479 0.723 1.00 32.69 193 SER A CA 1
ATOM 1500 C C . SER A 1 193 ? -36.225 -7.816 -0.764 1.00 32.69 193 SER A C 1
ATOM 1502 O O . SER A 1 193 ? -36.613 -6.986 -1.589 1.00 32.69 193 SER A O 1
ATOM 1504 N N . PHE A 1 194 ? -35.709 -9.001 -1.086 1.00 36.59 194 PHE A N 1
ATOM 1505 C CA . PHE A 1 194 ? -36.015 -9.651 -2.361 1.00 36.59 194 PHE A CA 1
ATOM 1506 C C . PHE A 1 194 ? -37.465 -10.134 -2.362 1.00 36.59 194 PHE A C 1
ATOM 1508 O O . PHE A 1 194 ? -37.936 -10.557 -1.279 1.00 36.59 194 PHE A O 1
#

Organism: Lymnaea stagnalis (NCBI:txid6523)

Sequence (194 aa):
MGAGAMSGACSGSKSTDIVVLAVHINTPESLTEIILGLELPALETLSAISLLRSNFRLFSHMKTSVEAVIYLRVKYHKNCVKKLKDLNSVYLPEADLNILGQFLGKILFGKASVDKYRSIINEASLRHYDPQRILENVKIHEDSKLILKEIRELWLNFSSWSPEFAVHLTAVGVLSELVQNIGSLVDSHGVISF

Foldseek 3Di:
DDDDDDDDDDDPPLLVVLVVLLVDPPDLVSVLVSLVSLPADPVLSVVLNVLCVVCVVCVVLLSLLSQLLSVLQDPPLVSNLVSLVVNLPDDDPLVVLQSSLSSNLSSLVLQSLVVSLVVQCVQLVHPADDPVCLVVRPSRDPSSSSSNVSSVSCLVRSVVRYVSNVVSNVVNPVVVRVVVNVVVVDVVVDDPDD